Protein AF-A0AAD7U6Y1-F1 (afdb_monomer)

Sequence (329 aa):
MACAELAIAVIGCDEEAALRLIHTDVTHVDRRSGYSLLHHAAQFGLTKVVEALVSRLPVEATTVDLVLQGHVVQAGGQTPLHLAAANGHSATVDVLVGAGADRLFRDWDGLTAGDLALAQGYEAIASRLKGKPHDPTLVAAKRKTRAAALLAVPDHLRTAYVLPLLSLDECDRVVAAVVSTAAAKDGWSTDRHVNYATTDLASSACPLVDAWLRNLVKIRIFPTLYRNHRASIIEFRDLFFVQYSATSQNSLDLHRDATPLSFNVLLNSPHHFEGGGTFIEADARTYHIPQGHCLVHSGKLRHAANPVTFGSRLVLVAFLDIENKSGGH

InterPro domains:
  IPR002110 Ankyrin repeat [PF12796] (7-102)
  IPR002110 Ankyrin repeat [PS50088] (76-108)
  IPR002110 Ankyrin repeat [SM00248] (33-66)
  IPR002110 Ankyrin repeat [SM00248] (76-105)
  IPR002110 Ankyrin repeat [SM00248] (109-138)
  IPR005123 Oxoglutarate/iron-dependent dioxygenase domain [PS51471] (235-322)
  IPR036770 Ankyrin repeat-containing domain superfamily [G3DSA:1.25.40.20] (5-132)
  IPR036770 Ankyrin repeat-containing domain superfamily [SSF48403] (6-144)

Structure (mmCIF, N/CA/C/O backbone):
data_AF-A0AAD7U6Y1-F1
#
_entry.id   AF-A0AAD7U6Y1-F1
#
loop_
_atom_site.group_PDB
_atom_site.id
_atom_site.type_symbol
_atom_site.label_atom_id
_atom_site.label_alt_id
_atom_site.label_comp_id
_atom_site.label_asym_id
_atom_site.label_entity_id
_atom_site.label_seq_id
_atom_site.pdbx_PDB_ins_code
_atom_site.Cartn_x
_atom_site.Cartn_y
_atom_site.Cartn_z
_atom_site.occupancy
_atom_site.B_iso_or_equiv
_atom_site.auth_seq_id
_atom_site.auth_comp_id
_atom_site.auth_asym_id
_atom_site.auth_atom_id
_atom_site.pdbx_PDB_model_num
ATOM 1 N N . MET A 1 1 ? -13.363 22.406 15.188 1.00 58.88 1 MET A N 1
ATOM 2 C CA . MET A 1 1 ? -12.116 22.594 15.961 1.00 58.88 1 MET A CA 1
ATOM 3 C C . MET A 1 1 ? -11.980 21.514 17.028 1.00 58.88 1 MET A C 1
ATOM 5 O O . MET A 1 1 ? -11.069 20.716 16.904 1.00 58.88 1 MET A O 1
ATOM 9 N N . ALA A 1 2 ? -12.949 21.357 17.936 1.00 60.38 2 ALA A N 1
ATOM 10 C CA . ALA A 1 2 ? -12.879 20.377 19.033 1.00 60.38 2 ALA A CA 1
ATOM 11 C C . ALA A 1 2 ? -12.702 18.889 18.622 1.00 60.38 2 ALA A C 1
ATOM 13 O O . ALA A 1 2 ? -11.961 18.155 19.261 1.00 60.38 2 ALA A O 1
ATOM 14 N N . CYS A 1 3 ? -13.315 18.444 17.518 1.00 64.50 3 CYS A N 1
ATOM 15 C CA . CYS A 1 3 ? -13.133 17.080 16.990 1.00 64.50 3 CYS A CA 1
ATOM 16 C C . CYS A 1 3 ? -11.683 16.811 16.520 1.00 64.50 3 CYS A C 1
ATOM 18 O O . CYS A 1 3 ? -11.134 15.738 16.755 1.00 64.50 3 CYS A O 1
ATOM 20 N N . ALA A 1 4 ? -11.028 17.816 15.924 1.00 77.94 4 ALA A N 1
ATOM 21 C CA . ALA A 1 4 ? -9.622 17.714 15.532 1.00 77.94 4 ALA A CA 1
ATOM 22 C C . ALA A 1 4 ? -8.693 17.708 16.757 1.00 77.94 4 ALA A C 1
ATOM 24 O O . ALA A 1 4 ? -7.694 17.000 16.760 1.00 77.94 4 ALA A O 1
ATOM 25 N N . GLU A 1 5 ? -9.038 18.450 17.812 1.00 86.31 5 GLU A N 1
ATOM 26 C CA . GLU A 1 5 ? -8.283 18.461 19.072 1.00 86.31 5 GLU A CA 1
ATOM 27 C C . GLU A 1 5 ? -8.349 17.109 19.793 1.00 86.31 5 GLU A C 1
ATOM 29 O O . GLU A 1 5 ? -7.324 16.637 20.280 1.00 86.31 5 GLU A O 1
ATOM 34 N N . LEU A 1 6 ? -9.515 16.447 19.803 1.00 86.81 6 LEU A N 1
ATOM 35 C CA . LEU A 1 6 ? -9.638 15.091 20.345 1.00 86.81 6 LEU A CA 1
ATOM 36 C C . LEU A 1 6 ? -8.764 14.101 19.562 1.00 86.81 6 LEU A C 1
ATOM 38 O O . LEU A 1 6 ? -8.038 13.317 20.168 1.00 86.81 6 LEU A O 1
ATOM 42 N N . ALA A 1 7 ? -8.790 14.163 18.228 1.00 85.44 7 ALA A N 1
ATOM 43 C CA . ALA A 1 7 ? -7.939 13.322 17.389 1.00 85.44 7 ALA A CA 1
ATOM 44 C C . ALA A 1 7 ? -6.448 13.550 17.666 1.00 85.44 7 ALA A C 1
ATOM 46 O O . ALA A 1 7 ? -5.708 12.586 17.845 1.00 85.44 7 ALA A O 1
ATOM 47 N N . ILE A 1 8 ? -6.018 14.810 17.781 1.00 88.06 8 ILE A N 1
ATOM 48 C CA . ILE A 1 8 ? -4.636 15.162 18.127 1.00 88.06 8 ILE A CA 1
ATOM 49 C C . ILE A 1 8 ? -4.258 14.611 19.506 1.00 88.06 8 ILE A C 1
ATOM 51 O O . ILE A 1 8 ? -3.175 14.051 19.643 1.00 88.06 8 ILE A O 1
ATOM 55 N N . ALA A 1 9 ? -5.135 14.723 20.507 1.00 91.62 9 ALA A N 1
ATOM 56 C CA . ALA A 1 9 ? -4.871 14.208 21.849 1.00 91.62 9 ALA A CA 1
ATOM 57 C C . ALA A 1 9 ? -4.716 12.679 21.865 1.00 91.62 9 ALA A C 1
ATOM 59 O O . ALA A 1 9 ? -3.767 12.165 22.453 1.00 91.62 9 ALA A O 1
ATOM 60 N N . VAL A 1 10 ? -5.600 11.949 21.174 1.00 89.81 10 VAL A N 1
ATOM 61 C CA . VAL A 1 10 ? -5.514 10.482 21.067 1.00 89.81 10 VAL A CA 1
ATOM 62 C C . VAL A 1 10 ? -4.252 10.057 20.310 1.00 89.81 10 VAL A C 1
ATOM 64 O O . VAL A 1 10 ? -3.537 9.174 20.775 1.00 89.81 10 VAL A O 1
ATOM 67 N N . ILE A 1 11 ? -3.949 10.695 19.174 1.00 87.62 11 ILE A N 1
ATOM 68 C CA . ILE A 1 11 ? -2.761 10.385 18.359 1.00 87.62 11 ILE A CA 1
ATOM 69 C C . ILE A 1 11 ? -1.465 10.746 19.100 1.00 87.62 11 ILE A C 1
ATOM 71 O O . ILE A 1 11 ? -0.462 10.051 18.972 1.00 87.62 11 ILE A O 1
ATOM 75 N N . GLY A 1 12 ? -1.485 11.820 19.889 1.00 89.19 12 GLY A N 1
ATOM 76 C CA . GLY A 1 12 ? -0.373 12.254 20.733 1.00 89.19 12 GLY A CA 1
ATOM 77 C C . GLY A 1 12 ? -0.244 11.495 22.056 1.00 89.19 12 GLY A C 1
ATOM 78 O O . GLY A 1 12 ? 0.636 11.838 22.842 1.00 89.19 12 GLY A O 1
ATOM 79 N N . CYS A 1 13 ? -1.095 10.495 22.316 1.00 91.44 13 CYS A N 1
ATOM 80 C CA . CYS A 1 13 ? -1.141 9.730 23.568 1.00 91.44 13 CYS A CA 1
ATOM 81 C C . CYS A 1 13 ? -1.378 10.579 24.836 1.00 91.44 13 CYS A C 1
ATOM 83 O O . CYS A 1 13 ? -1.014 10.165 25.936 1.00 91.44 13 CYS A O 1
ATOM 85 N N . ASP A 1 14 ? -2.011 11.750 24.712 1.00 93.69 14 ASP A N 1
ATOM 86 C CA . ASP A 1 14 ? -2.409 12.583 25.852 1.00 93.69 14 ASP A CA 1
ATOM 87 C C . ASP A 1 14 ? -3.753 12.080 26.407 1.00 93.69 14 ASP A C 1
ATOM 89 O O . ASP A 1 14 ? -4.831 12.548 26.025 1.00 93.69 14 ASP A O 1
ATOM 93 N N . GLU A 1 15 ? -3.683 11.071 27.289 1.00 93.94 15 GLU A N 1
ATOM 94 C CA . GLU A 1 15 ? -4.860 10.420 27.886 1.00 93.94 15 GLU A CA 1
ATOM 95 C C . GLU A 1 15 ? -5.768 11.436 28.600 1.00 93.94 15 GLU A C 1
ATOM 97 O O . GLU A 1 15 ? -6.992 11.381 28.463 1.00 93.94 15 GLU A O 1
ATOM 102 N N . GLU A 1 16 ? -5.197 12.400 29.326 1.00 93.94 16 GLU A N 1
ATOM 103 C CA . GLU A 1 16 ? -5.989 13.386 30.060 1.00 93.94 16 GLU A CA 1
ATOM 104 C C . GLU A 1 16 ? -6.716 14.354 29.126 1.00 93.94 16 GLU A C 1
ATOM 106 O O . GLU A 1 16 ? -7.903 14.629 29.327 1.00 93.94 16 GLU A O 1
ATOM 111 N N . ALA A 1 17 ? -6.035 14.883 28.105 1.00 93.44 17 ALA A N 1
ATOM 112 C CA . ALA A 1 17 ? -6.676 15.749 27.123 1.00 93.44 17 ALA A CA 1
ATOM 113 C C . ALA A 1 17 ? -7.750 14.997 26.334 1.00 93.44 17 ALA A C 1
ATOM 115 O O . ALA A 1 17 ? -8.847 15.530 26.149 1.00 93.44 17 ALA A O 1
ATOM 116 N N . ALA A 1 18 ? -7.479 13.749 25.942 1.00 92.88 18 ALA A N 1
ATOM 117 C CA . ALA A 1 18 ? -8.445 12.911 25.245 1.00 92.88 18 ALA A CA 1
ATOM 118 C C . ALA A 1 18 ? -9.703 12.678 26.097 1.00 92.88 18 ALA A C 1
ATOM 120 O O . ALA A 1 18 ? -10.820 12.882 25.620 1.00 92.88 18 ALA A O 1
ATOM 121 N N . LEU A 1 19 ? -9.544 12.340 27.381 1.00 93.12 19 LEU A N 1
ATOM 122 C CA . LEU A 1 19 ? 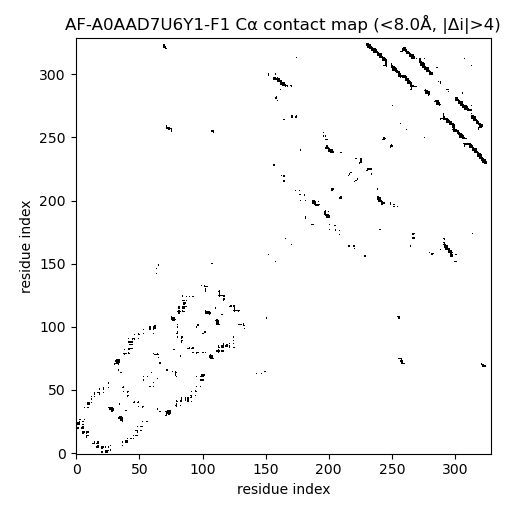-10.668 12.157 28.304 1.00 93.12 19 LEU A CA 1
ATOM 123 C C . LEU A 1 19 ? -11.435 13.460 28.562 1.00 93.12 19 LEU A C 1
ATOM 125 O O . LEU A 1 19 ? -12.664 13.436 28.633 1.00 93.12 19 LEU A O 1
ATOM 129 N N . ARG A 1 20 ? -10.758 14.614 28.642 1.00 93.06 20 ARG A N 1
ATOM 130 C CA . ARG A 1 20 ? -11.441 15.917 28.738 1.00 93.06 20 ARG A CA 1
ATOM 131 C C . ARG A 1 20 ? -12.283 16.202 27.500 1.00 93.06 20 ARG A C 1
ATOM 133 O O . ARG A 1 20 ? -13.399 16.690 27.640 1.00 93.06 20 ARG A O 1
ATOM 140 N N . LEU A 1 21 ? -11.780 15.883 26.310 1.00 91.50 21 LEU A N 1
ATOM 141 C CA . LEU A 1 21 ? -12.412 16.186 25.021 1.00 91.50 21 LEU A CA 1
ATOM 142 C C . LEU A 1 21 ? -13.377 15.101 24.529 1.00 91.50 21 LEU A C 1
ATOM 144 O O . LEU A 1 21 ? -14.037 15.289 23.508 1.00 91.50 21 LEU A O 1
ATOM 148 N N . ILE A 1 22 ? -13.520 13.993 25.258 1.00 86.62 22 ILE A N 1
ATOM 149 C CA . ILE A 1 22 ? -14.309 12.835 24.822 1.00 86.62 22 ILE A CA 1
ATOM 150 C C . ILE A 1 22 ? -15.771 13.188 24.522 1.00 86.62 22 ILE A C 1
ATOM 152 O O . ILE A 1 22 ? -16.422 12.502 23.743 1.00 86.62 22 ILE A O 1
ATOM 156 N N . HIS A 1 23 ? -16.310 14.242 25.156 1.00 85.12 23 HIS A N 1
ATOM 157 C CA . HIS A 1 23 ? -17.680 14.770 24.982 1.00 85.12 23 HIS A CA 1
ATOM 158 C C . HIS A 1 23 ? -17.950 15.419 23.621 1.00 85.12 23 HIS A C 1
ATOM 160 O O . HIS A 1 23 ? -19.084 15.806 23.347 1.00 85.12 23 HIS A O 1
ATOM 166 N N . THR A 1 24 ? -16.923 15.544 22.788 1.00 86.94 24 THR A N 1
ATOM 167 C CA . THR A 1 24 ? -17.024 16.043 21.419 1.00 86.94 24 THR A CA 1
ATOM 168 C C . THR A 1 24 ? -17.383 14.908 20.450 1.00 86.94 24 THR A C 1
ATOM 170 O O . THR A 1 24 ? -17.739 13.806 20.867 1.00 86.94 24 THR A O 1
ATOM 173 N N . ASP A 1 25 ? -17.349 15.177 19.144 1.00 81.50 25 ASP A N 1
ATOM 174 C CA . ASP A 1 25 ? -17.598 14.160 18.122 1.00 81.50 25 ASP A CA 1
ATOM 175 C C . ASP A 1 25 ? -16.498 13.084 18.123 1.00 81.50 25 ASP A C 1
ATOM 177 O O . ASP A 1 25 ? -15.348 13.348 17.761 1.00 81.50 25 ASP A O 1
ATOM 181 N N . VAL A 1 26 ? -16.886 11.866 18.511 1.00 80.62 26 VAL A N 1
ATOM 182 C CA . VAL A 1 26 ? -16.016 10.684 18.599 1.00 80.62 26 VAL A CA 1
ATOM 183 C C . VAL A 1 26 ? -15.995 9.839 17.318 1.00 80.62 26 VAL A C 1
ATOM 185 O O . VAL A 1 26 ? -15.318 8.815 17.272 1.00 80.62 26 VAL A O 1
ATOM 188 N N . THR A 1 27 ? -16.730 10.243 16.277 1.00 74.75 27 THR A N 1
ATOM 189 C CA . THR A 1 27 ? -16.841 9.502 15.006 1.00 74.75 27 THR A CA 1
ATOM 190 C C . THR A 1 27 ? -15.774 9.887 13.980 1.00 74.75 27 THR A C 1
ATOM 192 O O . THR A 1 27 ? -15.818 9.446 12.832 1.00 74.75 27 THR A O 1
ATOM 195 N N . HIS A 1 28 ? -14.795 10.699 14.387 1.00 76.56 28 HIS A N 1
ATOM 196 C CA . HIS A 1 28 ? -13.701 11.131 13.528 1.00 76.56 28 HIS A CA 1
ATOM 197 C C . HIS A 1 28 ? -12.902 9.954 12.964 1.00 76.56 28 HIS A C 1
ATOM 199 O O . HIS A 1 28 ? -12.539 9.031 13.696 1.00 76.56 28 HIS A O 1
ATOM 205 N N . VAL A 1 29 ? -12.561 10.062 11.680 1.00 71.75 29 VAL A N 1
ATOM 206 C CA . VAL A 1 29 ? -11.684 9.135 10.968 1.00 71.75 29 VAL A CA 1
ATOM 207 C C . VAL A 1 29 ? -10.541 9.928 10.340 1.00 71.75 29 VAL A C 1
ATOM 209 O O . VAL A 1 29 ? -10.775 10.885 9.595 1.00 71.75 29 VAL A O 1
ATOM 212 N N . ASP A 1 30 ? -9.307 9.521 10.628 1.00 68.88 30 ASP A N 1
ATOM 213 C CA . ASP A 1 30 ? -8.117 10.046 9.972 1.00 68.88 30 ASP A CA 1
ATOM 214 C C . ASP A 1 30 ? -8.135 9.643 8.493 1.00 68.88 30 ASP A C 1
ATOM 216 O O . ASP A 1 30 ? -8.126 8.466 8.148 1.00 68.88 30 ASP A O 1
ATOM 220 N N . ARG A 1 31 ? -8.129 10.629 7.592 1.00 61.69 31 ARG A N 1
ATOM 221 C CA . ARG A 1 31 ? -8.145 10.396 6.139 1.00 61.69 31 ARG A CA 1
ATOM 222 C C . ARG A 1 31 ? -6.877 9.718 5.620 1.00 61.69 31 ARG A C 1
ATOM 224 O O . ARG A 1 31 ? -6.910 9.089 4.561 1.00 61.69 31 ARG A O 1
ATOM 231 N N . ARG A 1 32 ? -5.751 9.876 6.323 1.00 58.72 32 ARG A N 1
ATOM 232 C CA . ARG A 1 32 ? -4.470 9.290 5.916 1.00 58.72 32 ARG A CA 1
ATOM 233 C C . ARG A 1 32 ? -4.453 7.804 6.227 1.00 58.72 32 ARG A C 1
ATOM 235 O O . ARG A 1 32 ? -4.257 7.012 5.316 1.00 58.72 32 ARG A O 1
ATOM 242 N N . SER A 1 33 ? -4.724 7.420 7.468 1.00 60.84 33 SER A N 1
ATOM 243 C CA . SER A 1 33 ? -4.708 6.008 7.863 1.00 60.84 33 SER A CA 1
ATOM 244 C C . SER A 1 33 ? -6.028 5.266 7.615 1.00 60.84 33 SER A C 1
ATOM 246 O O . SER A 1 33 ? -6.041 4.041 7.487 1.00 60.84 33 SER A O 1
ATOM 248 N N . GLY A 1 34 ? -7.145 5.984 7.525 1.00 66.44 34 GLY A N 1
ATOM 249 C CA . GLY A 1 34 ? -8.490 5.410 7.578 1.00 66.44 34 GLY A CA 1
ATOM 250 C C . GLY A 1 34 ? -8.900 4.970 8.990 1.00 66.44 34 GLY A C 1
ATOM 251 O O . GLY A 1 34 ? -9.910 4.284 9.132 1.00 66.44 34 GLY A O 1
ATOM 252 N N . TYR A 1 35 ? -8.129 5.328 10.026 1.00 74.88 35 TYR A N 1
ATOM 253 C CA . TYR A 1 35 ? -8.391 4.943 11.410 1.00 74.88 35 TYR A CA 1
ATOM 254 C C . TYR A 1 35 ? -9.366 5.876 12.115 1.00 74.88 35 TYR A C 1
ATOM 256 O O . TYR A 1 35 ? -9.248 7.097 12.061 1.00 74.88 35 TYR A O 1
ATOM 264 N N . SER A 1 36 ? -10.313 5.279 12.838 1.00 80.44 36 SER A N 1
ATOM 265 C CA . SER A 1 36 ? -11.121 5.996 13.823 1.00 80.44 36 SER A CA 1
ATOM 266 C C . SER A 1 36 ? -10.303 6.313 15.080 1.00 80.44 36 SER A C 1
ATOM 268 O O . SER A 1 36 ? -9.235 5.741 15.322 1.00 80.44 36 SER A O 1
ATOM 270 N N . LEU A 1 37 ? -10.839 7.170 15.949 1.00 85.25 37 LEU A N 1
ATOM 271 C CA . LEU A 1 37 ? -10.256 7.406 17.276 1.00 85.25 37 LEU A CA 1
ATOM 272 C C . LEU A 1 37 ? -10.086 6.111 18.083 1.00 85.25 37 LEU A C 1
ATOM 274 O O . LEU A 1 37 ? -9.109 5.970 18.818 1.00 85.25 37 LEU A O 1
ATOM 278 N N . LEU A 1 38 ? -11.007 5.154 17.923 1.00 86.50 38 LEU A N 1
ATOM 279 C CA . LEU A 1 38 ? -10.955 3.873 18.623 1.00 86.50 38 LEU A CA 1
ATOM 280 C C . LEU A 1 38 ? -9.769 3.019 18.157 1.00 86.50 38 LEU A C 1
ATOM 282 O O . LEU A 1 38 ? -9.149 2.354 18.983 1.00 86.50 38 LEU A O 1
ATOM 286 N N . HIS A 1 39 ? -9.406 3.079 16.872 1.00 85.06 39 HIS A N 1
ATOM 287 C CA . HIS A 1 39 ? -8.216 2.399 16.355 1.00 85.06 39 HIS A CA 1
ATOM 288 C C . HIS A 1 39 ? -6.937 2.961 16.971 1.00 85.06 39 HIS A C 1
ATOM 290 O O . HIS A 1 39 ? -6.130 2.192 17.483 1.00 85.06 39 HIS A O 1
ATOM 296 N N . HIS A 1 40 ? -6.766 4.286 16.974 1.00 87.38 40 HIS A N 1
ATOM 297 C CA . HIS A 1 40 ? -5.579 4.911 17.563 1.00 87.38 40 HIS A CA 1
ATOM 298 C C . HIS A 1 40 ? -5.487 4.646 19.069 1.00 87.38 40 HIS A C 1
ATOM 300 O O . HIS A 1 40 ? -4.444 4.220 19.559 1.00 87.38 40 HIS A O 1
ATOM 306 N N . ALA A 1 41 ? -6.592 4.811 19.802 1.00 91.56 4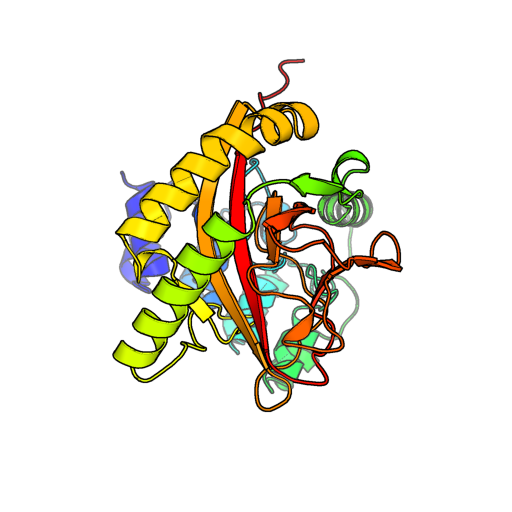1 ALA A N 1
ATOM 307 C CA . ALA A 1 41 ? -6.622 4.520 21.231 1.00 91.56 41 ALA A CA 1
ATOM 308 C C . ALA A 1 41 ? -6.274 3.049 21.522 1.00 91.56 41 ALA A C 1
ATOM 310 O O . ALA A 1 41 ? -5.538 2.768 22.468 1.00 91.56 41 ALA A O 1
ATOM 311 N N . ALA A 1 42 ? -6.741 2.118 20.683 1.00 91.50 42 ALA A N 1
ATOM 312 C CA . ALA A 1 42 ? -6.418 0.703 20.805 1.00 91.50 42 ALA A CA 1
ATOM 313 C C . ALA A 1 42 ? -4.965 0.373 20.431 1.00 91.50 42 ALA A C 1
ATOM 315 O O . ALA A 1 42 ? -4.331 -0.428 21.111 1.00 91.50 42 ALA A O 1
ATOM 316 N N . GLN A 1 43 ? -4.423 1.011 19.391 1.00 90.81 43 GLN A N 1
ATOM 317 C CA . GLN A 1 43 ? -3.030 0.871 18.959 1.00 90.81 43 GLN A CA 1
ATOM 318 C C . GLN A 1 43 ? -2.044 1.311 20.045 1.00 90.81 43 GLN A C 1
ATOM 320 O O . GLN A 1 43 ? -1.026 0.655 20.255 1.00 90.81 43 GLN A O 1
ATOM 325 N N . PHE A 1 44 ? -2.353 2.405 20.742 1.00 92.31 44 PHE A N 1
ATOM 326 C CA . PHE A 1 44 ? -1.503 2.963 21.795 1.00 92.31 44 PHE A CA 1
ATOM 327 C C . PHE A 1 44 ? -1.822 2.429 23.199 1.00 92.31 44 PHE A C 1
ATOM 329 O O . PHE A 1 44 ? -1.147 2.797 24.156 1.00 92.31 44 PHE A O 1
ATOM 336 N N . GLY A 1 45 ? -2.829 1.563 23.343 1.00 94.50 45 GLY A N 1
ATOM 337 C CA . GLY A 1 45 ? -3.183 0.960 24.630 1.00 94.50 45 GLY A CA 1
ATOM 338 C C . GLY A 1 45 ? -3.810 1.937 25.630 1.00 94.50 45 GLY A C 1
ATOM 339 O O . GLY A 1 45 ? -3.745 1.704 26.841 1.00 94.50 45 GLY A O 1
ATOM 340 N N . LEU A 1 46 ? -4.429 3.024 25.146 1.00 95.69 46 LEU A N 1
ATOM 341 C CA . LEU A 1 46 ? -5.100 4.051 25.954 1.00 95.69 46 LEU A CA 1
ATOM 342 C C . LEU A 1 46 ? -6.408 3.500 26.538 1.00 95.69 46 LEU A C 1
ATOM 344 O O . LEU A 1 46 ? -7.507 3.862 26.120 1.00 95.69 46 LEU A O 1
ATOM 348 N N . THR A 1 47 ? -6.290 2.575 27.487 1.00 95.69 47 THR A N 1
ATOM 349 C CA . THR A 1 47 ? -7.391 1.710 27.936 1.00 95.69 47 THR A CA 1
ATOM 350 C C . THR A 1 47 ? -8.585 2.517 28.451 1.00 95.69 47 THR A C 1
ATOM 352 O O . THR A 1 47 ? -9.713 2.221 28.066 1.00 95.69 47 THR A O 1
ATOM 355 N N . LYS A 1 48 ? -8.366 3.598 29.212 1.00 95.38 48 LYS A N 1
ATOM 356 C CA . LYS A 1 48 ? -9.469 4.445 29.705 1.00 95.38 48 LYS A CA 1
ATOM 357 C C . LYS A 1 48 ? -10.166 5.213 28.587 1.00 95.38 48 LYS A C 1
ATOM 359 O O . LYS A 1 48 ? -11.378 5.407 28.621 1.00 95.38 48 LYS A O 1
ATOM 364 N N . VAL A 1 49 ? -9.407 5.663 27.586 1.00 93.75 49 VAL A N 1
ATOM 365 C CA . VAL A 1 49 ? -9.973 6.323 26.402 1.00 93.75 49 VAL A CA 1
ATOM 366 C C . VAL A 1 49 ? -10.774 5.312 25.589 1.00 93.75 49 VAL A C 1
ATOM 368 O O . VAL A 1 49 ? -11.874 5.637 25.155 1.00 93.75 49 VAL A O 1
ATOM 371 N N . VAL A 1 50 ? -10.284 4.078 25.438 1.00 92.69 50 VAL A N 1
ATOM 372 C CA . VAL A 1 50 ? -11.021 2.987 24.784 1.00 92.69 50 VAL A CA 1
ATOM 373 C C . VAL A 1 50 ? -12.330 2.693 25.516 1.00 92.69 50 VAL A C 1
ATOM 375 O O . VAL A 1 50 ? -13.372 2.667 24.868 1.00 92.69 50 VAL A O 1
ATOM 378 N N . GLU A 1 51 ? -12.316 2.549 26.842 1.00 91.12 51 GLU A N 1
ATOM 379 C CA . GLU A 1 51 ? -13.533 2.374 27.652 1.00 91.12 51 GLU A CA 1
ATOM 380 C C . GLU A 1 51 ? -14.536 3.515 27.421 1.00 91.12 51 GLU A C 1
ATOM 382 O O . GLU A 1 51 ? -15.723 3.280 27.170 1.00 91.12 51 GLU A O 1
ATOM 387 N N . ALA A 1 52 ? -14.055 4.761 27.439 1.00 90.75 52 ALA A N 1
ATOM 388 C CA . ALA A 1 52 ? -14.894 5.935 27.240 1.00 90.75 52 ALA A CA 1
ATOM 389 C C . ALA A 1 52 ? -15.465 6.021 25.812 1.00 90.75 52 ALA A C 1
ATOM 391 O O . ALA A 1 52 ? -16.649 6.324 25.648 1.00 90.75 52 ALA A O 1
ATOM 392 N N . LEU A 1 53 ? -14.667 5.716 24.785 1.00 88.31 53 LEU A N 1
ATOM 393 C CA . LEU A 1 53 ? -15.108 5.671 23.387 1.00 88.31 53 LEU A CA 1
ATOM 394 C C . LEU A 1 53 ? -16.146 4.568 23.168 1.00 88.31 53 LEU A C 1
ATOM 396 O O . LEU A 1 53 ? -17.216 4.828 22.622 1.00 88.31 53 LEU A O 1
ATOM 400 N N . VAL A 1 54 ? -15.869 3.355 23.648 1.00 84.44 54 VAL A N 1
ATOM 401 C CA . VAL A 1 54 ? -16.776 2.203 23.564 1.00 84.44 54 VAL A CA 1
ATOM 402 C C . VAL A 1 54 ? -18.132 2.513 24.195 1.00 84.44 54 VAL A C 1
ATOM 404 O O . VAL A 1 54 ? -19.157 2.167 23.621 1.00 84.44 54 VAL A O 1
ATOM 407 N N . SER A 1 55 ? -18.160 3.201 25.342 1.00 84.25 55 SER A N 1
ATOM 408 C CA . SER A 1 55 ? -19.416 3.560 26.019 1.00 84.25 55 SER A CA 1
ATOM 409 C C . SER A 1 55 ? -20.321 4.495 25.201 1.00 84.25 55 SER A C 1
ATOM 411 O O . SER A 1 55 ? -21.507 4.634 25.501 1.00 84.25 55 SER A O 1
ATOM 413 N N . ARG A 1 56 ? -19.763 5.150 24.176 1.00 81.69 56 ARG A N 1
ATOM 414 C CA . ARG A 1 56 ? -20.444 6.136 23.326 1.00 81.69 56 ARG A CA 1
ATOM 415 C C . ARG A 1 56 ? -20.679 5.657 21.904 1.00 81.69 56 ARG A C 1
ATOM 417 O O . ARG A 1 56 ? -21.526 6.220 21.214 1.00 81.69 56 ARG A O 1
ATOM 424 N N . LEU A 1 57 ? -19.937 4.649 21.463 1.00 73.12 57 LEU A N 1
ATOM 425 C CA . LEU A 1 57 ? -20.071 4.064 20.140 1.00 73.12 57 LEU A CA 1
ATOM 426 C C . LEU A 1 57 ? -21.089 2.913 20.170 1.00 73.12 57 LEU A C 1
ATOM 428 O O . LEU A 1 57 ? -21.157 2.166 21.145 1.00 73.12 57 LEU A O 1
ATOM 432 N N . PRO A 1 58 ? -21.891 2.727 19.108 1.00 64.31 58 PRO A N 1
ATOM 433 C CA . PRO A 1 58 ? -22.737 1.546 19.000 1.00 64.31 58 PRO A CA 1
ATOM 434 C C . PRO A 1 58 ? -21.877 0.274 18.926 1.00 64.31 58 PRO A C 1
ATOM 436 O O . PRO A 1 58 ? -20.776 0.287 18.375 1.00 64.31 58 PRO A O 1
ATOM 439 N N . VAL A 1 59 ? -22.396 -0.850 19.430 1.00 57.22 59 VAL A N 1
ATOM 440 C CA . VAL A 1 59 ? -21.700 -2.157 19.431 1.00 57.22 59 VAL A CA 1
ATOM 441 C C . VAL A 1 59 ? -21.320 -2.596 18.007 1.00 57.22 59 VAL A C 1
ATOM 443 O O . VAL A 1 59 ? -20.338 -3.300 17.781 1.00 57.22 59 VAL A O 1
ATOM 446 N N . GLU A 1 60 ? -22.074 -2.175 16.992 1.00 55.94 60 GLU A N 1
ATOM 447 C CA . GLU A 1 60 ? -21.710 -2.404 15.595 1.00 55.94 60 GLU A CA 1
ATOM 448 C C . GLU A 1 60 ? -20.443 -1.649 15.180 1.00 55.94 60 GLU A C 1
ATOM 450 O O . GLU A 1 60 ? -19.656 -2.209 14.420 1.00 55.94 60 GLU A O 1
ATOM 455 N N . ALA A 1 61 ? -20.222 -0.432 15.688 1.00 53.34 61 ALA A N 1
ATOM 456 C CA . ALA A 1 61 ? -19.013 0.345 15.419 1.00 53.34 61 ALA A CA 1
ATOM 457 C C . ALA A 1 61 ? -17.789 -0.263 16.117 1.00 53.34 61 ALA A C 1
ATOM 459 O O . ALA A 1 61 ? -16.719 -0.301 15.534 1.00 53.34 61 ALA A O 1
ATOM 460 N N . THR A 1 62 ? -17.935 -0.860 17.304 1.00 57.19 62 THR A N 1
ATOM 461 C CA . THR A 1 62 ? -16.813 -1.565 17.960 1.00 57.19 62 THR A CA 1
ATOM 462 C C . THR A 1 62 ? -16.425 -2.867 17.247 1.00 57.19 62 THR A C 1
ATOM 464 O O . THR A 1 62 ? -15.282 -3.314 17.335 1.00 57.19 62 THR A O 1
ATOM 467 N N . THR A 1 63 ? -17.370 -3.479 16.524 1.00 50.28 63 THR A N 1
ATOM 468 C CA . THR A 1 63 ? -17.200 -4.784 15.863 1.00 50.28 63 THR A CA 1
ATOM 469 C C . THR A 1 63 ? -1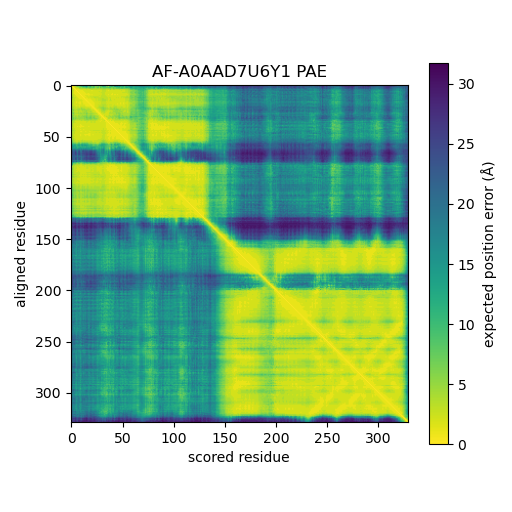6.799 -4.670 14.390 1.00 50.28 63 THR A C 1
ATOM 471 O O . THR A 1 63 ? -16.016 -5.477 13.893 1.00 50.28 63 THR A O 1
ATOM 474 N N . VAL A 1 64 ? -17.380 -3.707 13.674 1.00 52.28 64 VAL A N 1
ATOM 475 C CA . VAL A 1 64 ? -17.270 -3.527 12.220 1.00 52.28 64 VAL A CA 1
ATOM 476 C C . VAL A 1 64 ? -16.887 -2.082 11.936 1.00 52.28 64 VAL A C 1
ATOM 478 O O . VAL A 1 64 ? -17.512 -1.425 11.107 1.00 52.28 64 VAL A O 1
ATOM 481 N N . ASP A 1 65 ? -15.849 -1.580 12.600 1.00 49.16 65 ASP A N 1
ATOM 482 C CA . ASP A 1 65 ? -15.286 -0.250 12.330 1.00 49.16 65 ASP A CA 1
ATOM 483 C C . ASP A 1 65 ? -14.546 -0.204 10.971 1.00 49.16 65 ASP A C 1
ATOM 485 O O . ASP A 1 65 ? -13.500 0.413 10.800 1.00 49.16 65 ASP A O 1
ATOM 489 N N . LEU A 1 66 ? -15.100 -0.892 9.970 1.00 43.34 66 LEU A N 1
ATOM 490 C CA . LEU A 1 66 ? -14.758 -0.743 8.580 1.00 43.34 66 LEU A CA 1
ATOM 491 C C . LEU A 1 66 ? -15.728 0.247 7.928 1.00 43.34 66 LEU A C 1
ATOM 493 O O . LEU A 1 66 ? -16.898 -0.048 7.682 1.00 43.34 66 LEU A O 1
ATOM 497 N N . VAL A 1 67 ? -15.146 1.370 7.514 1.00 46.00 67 VAL A N 1
ATOM 498 C CA . VAL A 1 67 ? -15.438 2.005 6.225 1.00 46.00 67 VAL A CA 1
ATOM 499 C C . VAL A 1 67 ? -16.862 2.556 6.092 1.00 46.00 67 VAL A C 1
ATOM 501 O O . VAL A 1 67 ? -17.706 2.032 5.366 1.00 46.00 67 VAL A O 1
ATOM 504 N N . LEU A 1 68 ? -17.103 3.711 6.701 1.00 34.62 68 LEU A N 1
ATOM 505 C CA . LEU A 1 68 ? -18.035 4.707 6.170 1.00 34.62 68 LEU A CA 1
ATOM 506 C C . LEU A 1 68 ? -17.235 6.014 6.174 1.00 34.62 68 LEU A C 1
ATOM 508 O O . LEU A 1 68 ? -17.093 6.637 7.211 1.00 34.62 68 LEU A O 1
ATOM 512 N N . GLN A 1 69 ? -16.573 6.428 5.098 1.00 34.47 69 GLN A N 1
ATOM 513 C CA . GLN A 1 69 ? -17.192 6.896 3.862 1.00 34.47 69 GLN A CA 1
ATOM 514 C C . GLN A 1 69 ? -16.112 6.975 2.768 1.00 34.47 69 GLN A C 1
ATOM 516 O O . GLN A 1 69 ? -15.352 7.924 2.762 1.00 34.47 69 GLN A O 1
ATOM 521 N N . GLY A 1 70 ? -16.002 6.019 1.841 1.00 37.84 70 GLY A N 1
ATOM 522 C CA . GLY A 1 70 ? -15.220 6.219 0.601 1.00 37.84 70 GLY A CA 1
ATOM 523 C C . GLY A 1 70 ? -13.697 6.438 0.713 1.00 37.84 70 GLY A C 1
ATOM 524 O O . GLY A 1 70 ? -13.022 6.373 -0.309 1.00 37.84 70 GLY A O 1
ATOM 525 N N . HIS A 1 71 ? -13.131 6.616 1.907 1.00 36.19 71 HIS A N 1
ATOM 526 C CA . HIS A 1 71 ? -11.708 6.862 2.129 1.00 36.19 71 HIS A CA 1
ATOM 527 C C . HIS A 1 71 ? -11.040 5.614 2.719 1.00 36.19 71 HIS A C 1
ATOM 529 O O . HIS A 1 71 ? -11.155 5.299 3.895 1.00 36.19 71 HIS A O 1
ATOM 535 N N . VAL A 1 72 ? -10.446 4.842 1.815 1.00 38.81 72 VAL A N 1
ATOM 536 C CA . VAL A 1 72 ? -9.111 4.227 1.903 1.00 38.81 72 VAL A CA 1
ATOM 537 C C . VAL A 1 72 ? -8.587 3.856 3.298 1.00 38.81 72 VAL A C 1
ATOM 539 O O . VAL A 1 72 ? -8.234 4.726 4.087 1.00 38.81 72 VAL A O 1
ATOM 542 N N . VAL A 1 73 ? -8.419 2.559 3.563 1.00 44.16 73 VAL A N 1
ATOM 543 C CA . VAL A 1 73 ? -7.882 2.061 4.840 1.00 44.16 73 VAL A CA 1
ATOM 544 C C . VAL A 1 73 ? -6.432 1.616 4.652 1.00 44.16 73 VAL A C 1
ATOM 546 O O . VAL A 1 73 ? -6.184 0.686 3.888 1.00 44.16 73 VAL A O 1
ATOM 549 N N . GLN A 1 74 ? -5.484 2.243 5.362 1.00 47.12 74 GLN A N 1
ATOM 550 C CA . GLN A 1 74 ? -4.089 1.777 5.469 1.00 47.12 74 GLN A CA 1
ATOM 551 C C . GLN A 1 74 ? -3.920 0.521 6.325 1.00 47.12 74 GLN A C 1
ATOM 553 O O . GLN A 1 74 ? -2.881 -0.129 6.294 1.00 47.12 74 GLN A O 1
ATOM 558 N N . ALA A 1 75 ? -4.967 0.155 7.048 1.00 52.38 75 ALA A N 1
ATOM 559 C CA . ALA A 1 75 ? -4.935 -0.819 8.120 1.00 52.38 75 ALA A CA 1
ATOM 560 C C . ALA A 1 75 ? -4.936 -2.289 7.708 1.00 52.38 75 ALA A C 1
ATOM 562 O O . ALA A 1 75 ? -5.134 -3.134 8.569 1.00 52.38 75 ALA A O 1
ATOM 563 N N . GLY A 1 76 ? -4.911 -2.626 6.418 1.00 60.78 76 GLY A N 1
ATOM 564 C CA . GLY A 1 76 ? -5.157 -4.013 6.017 1.00 60.78 76 GLY A CA 1
ATOM 565 C C . GLY A 1 76 ? -6.508 -4.545 6.523 1.00 60.78 76 GLY A C 1
ATOM 566 O O . GLY A 1 76 ? -6.632 -5.727 6.786 1.00 60.78 76 GLY A O 1
ATOM 567 N N . GLY A 1 77 ? -7.516 -3.693 6.746 1.00 69.94 77 GLY A N 1
ATOM 568 C CA . GLY A 1 77 ? -8.800 -4.105 7.332 1.00 69.94 77 GLY A CA 1
ATOM 569 C C . GLY A 1 77 ? -8.759 -4.500 8.815 1.00 69.94 77 GLY A C 1
ATOM 570 O O . GLY A 1 77 ? -9.703 -5.131 9.292 1.00 69.94 77 GLY A O 1
ATOM 571 N N . GLN A 1 78 ? -7.696 -4.145 9.537 1.00 77.00 78 GLN A N 1
ATOM 572 C CA . GLN A 1 78 ? -7.560 -4.382 10.972 1.00 77.00 78 GLN A CA 1
ATOM 573 C C . GLN A 1 78 ? -8.584 -3.572 11.772 1.00 77.00 78 GLN A C 1
ATOM 575 O O . GLN A 1 78 ? -8.725 -2.368 11.587 1.00 77.00 78 GLN A O 1
ATOM 580 N N . THR A 1 79 ? -9.275 -4.243 12.693 1.00 82.81 79 THR A N 1
ATOM 581 C CA . THR A 1 79 ? -10.174 -3.606 13.672 1.00 82.81 79 THR A CA 1
ATOM 582 C C . THR A 1 79 ? -9.379 -3.072 14.872 1.00 82.81 79 THR A C 1
ATOM 584 O O . THR A 1 79 ? -8.231 -3.483 15.071 1.00 82.81 79 THR A O 1
ATOM 587 N N . PRO A 1 80 ? -9.971 -2.253 15.762 1.00 87.00 80 PRO A N 1
ATOM 588 C CA . PRO A 1 80 ? -9.302 -1.847 17.000 1.00 87.00 80 PRO A CA 1
ATOM 589 C C . PRO A 1 80 ? -8.792 -3.039 17.830 1.00 87.00 80 PRO A C 1
ATOM 591 O O . PRO A 1 80 ? -7.720 -2.971 18.428 1.00 87.00 80 PRO A O 1
ATOM 594 N N . LEU A 1 81 ? -9.505 -4.174 17.803 1.00 89.50 81 LEU A N 1
ATOM 595 C CA . LEU A 1 81 ? -9.080 -5.400 18.483 1.00 89.50 81 LEU A CA 1
ATOM 596 C C . LEU A 1 81 ? -7.799 -5.996 17.878 1.00 89.50 81 LEU A C 1
ATOM 598 O O . LEU A 1 81 ? -6.960 -6.490 18.628 1.00 89.50 81 LEU A O 1
ATOM 602 N N . HIS A 1 82 ? -7.621 -5.924 16.552 1.00 88.00 82 HIS A N 1
ATOM 603 C CA . HIS A 1 82 ? -6.382 -6.352 15.890 1.00 88.00 82 HIS A CA 1
ATOM 604 C C . HIS A 1 82 ? -5.199 -5.510 16.366 1.00 88.00 82 HIS A C 1
ATOM 606 O O . HIS A 1 82 ? -4.174 -6.069 16.744 1.00 88.00 82 HIS A O 1
ATOM 612 N N . LEU A 1 83 ? -5.359 -4.183 16.414 1.00 88.88 83 LEU A N 1
ATOM 613 C CA . LEU A 1 83 ? -4.295 -3.265 16.824 1.00 88.88 83 LEU A CA 1
ATOM 614 C C . LEU A 1 83 ? -3.911 -3.448 18.295 1.00 88.88 83 LEU A C 1
ATOM 616 O O . LEU A 1 83 ? -2.724 -3.539 18.600 1.00 88.88 83 LEU A O 1
ATOM 620 N N . ALA A 1 84 ? -4.890 -3.571 19.195 1.00 93.00 84 ALA A N 1
ATOM 621 C CA . ALA A 1 84 ? -4.617 -3.842 20.606 1.00 93.00 84 ALA A CA 1
ATOM 622 C C . ALA A 1 84 ? -3.875 -5.175 20.796 1.00 93.00 84 ALA A C 1
ATOM 624 O O . ALA A 1 84 ? -2.915 -5.254 21.562 1.00 93.00 84 ALA A O 1
ATOM 625 N N . ALA A 1 85 ? -4.288 -6.217 20.069 1.00 94.19 85 ALA A N 1
ATOM 626 C CA . ALA A 1 85 ? -3.696 -7.545 20.167 1.00 94.19 85 ALA A CA 1
ATOM 627 C C . ALA A 1 85 ? -2.275 -7.606 19.576 1.00 94.19 85 ALA A C 1
ATOM 629 O O . ALA A 1 85 ? -1.377 -8.157 20.210 1.00 94.19 85 ALA A O 1
ATOM 630 N N . ALA A 1 86 ? -2.055 -6.990 18.411 1.00 92.00 86 ALA A N 1
ATOM 631 C CA . ALA A 1 86 ? -0.758 -6.926 17.735 1.00 92.00 86 ALA A CA 1
ATOM 632 C C . ALA A 1 86 ? 0.288 -6.085 18.489 1.00 92.00 86 ALA A C 1
ATOM 634 O O . ALA A 1 86 ? 1.480 -6.270 18.270 1.00 92.00 86 ALA A O 1
ATOM 635 N N . ASN A 1 87 ? -0.142 -5.174 19.370 1.00 92.94 87 ASN A N 1
ATOM 636 C CA . ASN A 1 87 ? 0.745 -4.338 20.191 1.00 92.94 87 ASN A CA 1
ATOM 637 C C . ASN A 1 87 ? 0.834 -4.797 21.659 1.00 92.94 87 ASN A C 1
ATOM 639 O O . ASN A 1 87 ? 1.459 -4.129 22.477 1.00 92.94 87 ASN A O 1
ATOM 643 N N . GLY A 1 88 ? 0.219 -5.929 22.018 1.00 95.19 88 GLY A N 1
ATOM 644 C CA . GLY A 1 88 ? 0.366 -6.499 23.359 1.00 95.19 88 GLY A CA 1
ATOM 645 C C . GLY A 1 88 ? -0.494 -5.840 24.445 1.00 95.19 88 GLY A C 1
ATOM 646 O O . GLY A 1 88 ? -0.290 -6.104 25.634 1.00 95.19 88 GLY A O 1
ATOM 647 N N . HIS A 1 89 ? -1.480 -5.017 24.077 1.00 96.94 89 HIS A N 1
ATOM 648 C CA . HIS A 1 89 ? -2.304 -4.241 25.011 1.00 96.94 89 HIS A CA 1
ATOM 649 C C . HIS A 1 89 ? -3.414 -5.089 25.634 1.00 96.94 89 HIS A C 1
ATOM 651 O O . HIS A 1 89 ? -4.597 -4.951 25.328 1.00 96.94 89 HIS A O 1
ATOM 657 N N . SER A 1 90 ? -3.016 -5.986 26.533 1.00 95.81 90 SER A N 1
ATOM 658 C CA . SER A 1 90 ? -3.874 -6.997 27.165 1.00 95.81 90 SER A CA 1
ATOM 659 C C . SER A 1 90 ? -5.138 -6.415 27.821 1.00 95.81 90 SER A C 1
ATOM 661 O O . SER A 1 90 ? -6.237 -6.904 27.576 1.00 95.81 90 SER A O 1
ATOM 663 N N . ALA A 1 91 ? -5.011 -5.318 28.580 1.00 96.19 91 ALA A N 1
ATOM 664 C CA . ALA A 1 91 ? -6.157 -4.659 29.216 1.00 96.19 91 ALA A CA 1
ATOM 665 C C . ALA A 1 91 ? -7.135 -4.073 28.183 1.00 96.19 91 ALA A C 1
ATOM 667 O O . ALA A 1 91 ? -8.348 -4.216 28.303 1.00 96.19 91 ALA A O 1
ATOM 668 N N . THR A 1 92 ? -6.606 -3.467 27.120 1.00 95.00 92 THR A N 1
ATOM 669 C CA . THR A 1 92 ? -7.413 -2.933 26.020 1.00 95.00 92 THR A CA 1
ATOM 670 C C . THR A 1 92 ? -8.132 -4.040 25.247 1.00 95.00 92 THR A C 1
ATOM 672 O O . THR A 1 92 ? -9.290 -3.870 24.867 1.00 95.00 92 THR A O 1
ATOM 675 N N . VAL A 1 93 ? -7.484 -5.194 25.051 1.00 94.06 93 VAL A N 1
ATOM 676 C CA . VAL A 1 93 ? -8.114 -6.388 24.468 1.00 94.06 93 VAL A CA 1
ATOM 677 C C . VAL A 1 93 ? -9.315 -6.827 25.303 1.00 94.06 93 VAL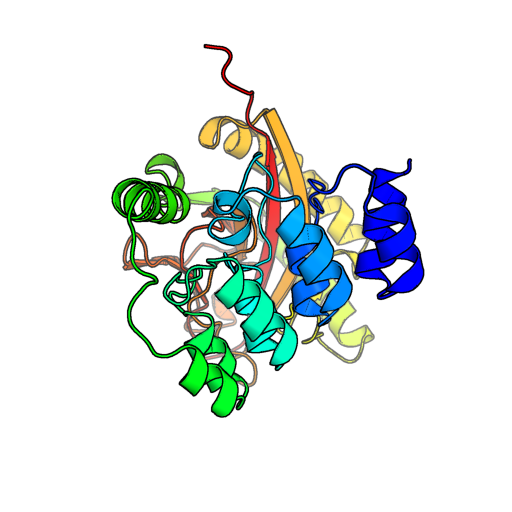 A C 1
ATOM 679 O O . VAL A 1 93 ? -10.385 -7.058 24.741 1.00 94.06 93 VAL A O 1
ATOM 682 N N . ASP A 1 94 ? -9.165 -6.902 26.626 1.00 91.62 94 ASP A N 1
ATOM 683 C CA . ASP A 1 94 ? -10.248 -7.320 27.519 1.00 91.62 94 ASP A CA 1
ATOM 684 C C . ASP A 1 94 ? -11.442 -6.346 27.448 1.00 91.62 94 ASP A C 1
ATOM 686 O O . ASP A 1 94 ? -12.589 -6.788 27.338 1.00 91.62 94 ASP A O 1
ATOM 690 N N . VAL A 1 95 ? -11.184 -5.031 27.408 1.00 89.88 95 VAL A N 1
ATOM 691 C CA . VAL A 1 95 ? -12.226 -3.999 27.236 1.00 89.88 95 VAL A CA 1
ATOM 692 C C . VAL A 1 95 ? -12.960 -4.162 25.905 1.00 89.88 95 VAL A C 1
ATOM 694 O O . VAL A 1 95 ? -14.189 -4.209 25.883 1.00 89.88 95 VAL A O 1
ATOM 697 N N . LEU A 1 96 ? -12.236 -4.280 24.788 1.00 87.75 96 LEU A N 1
ATOM 698 C CA . LEU A 1 96 ? -12.839 -4.407 23.456 1.00 87.75 96 LEU A CA 1
ATOM 699 C C . LEU A 1 96 ? -13.646 -5.704 23.311 1.00 87.75 96 LEU A C 1
ATOM 701 O O . LEU A 1 96 ? -14.727 -5.705 22.721 1.00 87.75 96 LEU A O 1
ATOM 705 N N . VAL A 1 97 ? -13.160 -6.811 23.875 1.00 86.62 97 VAL A N 1
ATOM 706 C CA . VAL A 1 97 ? -13.895 -8.082 23.897 1.00 86.62 97 VAL A CA 1
ATOM 707 C C . VAL A 1 97 ? -15.151 -7.975 24.762 1.00 86.62 97 VAL A C 1
ATOM 709 O O . VAL A 1 97 ? -16.217 -8.415 24.328 1.00 86.62 97 VAL A O 1
ATOM 712 N N . GLY A 1 98 ? -15.059 -7.357 25.943 1.00 83.75 98 GLY A N 1
ATOM 713 C CA . GLY A 1 98 ? -16.212 -7.087 26.809 1.00 83.75 98 GLY A CA 1
ATOM 714 C C . GLY A 1 98 ? -17.250 -6.170 26.152 1.00 83.75 98 GLY A C 1
ATOM 715 O O . GLY A 1 98 ? -18.447 -6.319 26.380 1.00 83.75 98 GLY A O 1
ATOM 716 N N . ALA A 1 99 ? -16.798 -5.286 25.263 1.00 79.31 99 ALA A N 1
ATOM 717 C CA . ALA A 1 99 ? -17.625 -4.416 24.433 1.00 79.31 99 ALA A CA 1
ATOM 718 C C . ALA A 1 99 ? -18.312 -5.118 23.247 1.00 79.31 99 ALA A C 1
ATOM 720 O O . ALA A 1 99 ? -19.018 -4.471 22.471 1.00 79.31 99 ALA A O 1
ATOM 721 N N . GLY A 1 100 ? -18.088 -6.422 23.065 1.00 75.44 100 GLY A N 1
ATOM 722 C CA . GLY A 1 100 ? -18.695 -7.214 21.998 1.00 75.44 100 GLY A CA 1
ATOM 723 C C . GLY A 1 100 ? -17.924 -7.235 20.676 1.00 75.44 100 GLY A C 1
ATOM 724 O O . GLY A 1 100 ? -18.505 -7.664 19.675 1.00 75.44 100 GLY A O 1
ATOM 725 N N . ALA A 1 101 ? -16.650 -6.819 20.650 1.00 80.62 101 ALA A N 1
ATOM 726 C CA . ALA A 1 101 ? -15.813 -6.930 19.456 1.00 80.62 101 ALA A CA 1
ATOM 727 C C . ALA A 1 101 ? -15.697 -8.390 18.975 1.00 80.62 101 ALA A C 1
ATOM 729 O O . ALA A 1 101 ? -15.547 -9.327 19.767 1.00 80.62 101 ALA A O 1
ATOM 730 N N . ASP A 1 102 ? -15.750 -8.593 17.656 1.00 77.19 102 ASP A N 1
ATOM 731 C CA . ASP A 1 102 ? -15.673 -9.928 17.062 1.00 77.19 102 ASP A CA 1
ATOM 732 C C . ASP A 1 102 ? -14.223 -10.420 17.030 1.00 77.19 102 ASP A C 1
ATOM 734 O O . ASP A 1 102 ? -13.393 -9.985 16.233 1.00 77.19 102 ASP A O 1
ATOM 738 N N . ARG A 1 103 ? -13.944 -11.379 17.911 1.00 84.8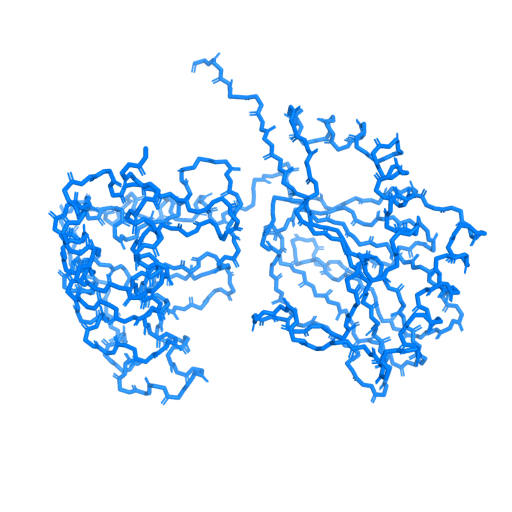1 103 ARG A N 1
ATOM 739 C CA . ARG A 1 103 ? -12.639 -12.028 18.087 1.00 84.81 103 ARG A CA 1
ATOM 740 C C . ARG A 1 103 ? -12.206 -12.859 16.880 1.00 84.81 103 ARG A C 1
ATOM 742 O O . ARG A 1 103 ? -11.028 -13.180 16.768 1.00 84.81 103 ARG A O 1
ATOM 749 N N . LEU A 1 104 ? -13.152 -13.242 16.022 1.00 83.56 104 LEU A N 1
ATOM 750 C CA . LEU A 1 104 ? -12.917 -14.069 14.839 1.00 83.56 104 LEU A CA 1
ATOM 751 C C . LEU A 1 104 ? -12.971 -13.261 13.541 1.00 83.56 104 LEU A C 1
ATOM 753 O O . LEU A 1 104 ? -12.876 -13.853 12.461 1.00 83.56 104 LEU A O 1
ATOM 757 N N . PHE A 1 105 ? -13.131 -11.935 13.631 1.00 77.38 105 PHE A N 1
ATOM 758 C CA . PHE A 1 105 ? -13.019 -11.067 12.471 1.00 77.38 105 PHE A CA 1
ATOM 759 C C . PHE A 1 105 ? -11.631 -11.235 11.864 1.00 77.38 105 PHE A C 1
ATOM 761 O O . PHE A 1 105 ? -10.639 -11.253 12.592 1.00 77.38 105 PHE A O 1
ATOM 768 N N . ARG A 1 106 ? -11.586 -11.383 10.542 1.00 75.69 106 ARG A N 1
ATOM 769 C CA . ARG A 1 106 ? -10.342 -11.504 9.796 1.00 75.69 106 ARG A CA 1
ATOM 770 C C . ARG A 1 106 ? -10.067 -10.198 9.085 1.00 75.69 106 ARG A C 1
ATOM 772 O O . ARG A 1 106 ? -10.954 -9.669 8.411 1.00 75.69 106 ARG A O 1
ATOM 779 N N . ASP A 1 107 ? -8.850 -9.712 9.241 1.00 72.94 107 ASP A N 1
ATOM 780 C CA . ASP A 1 107 ? -8.323 -8.626 8.441 1.00 72.94 107 ASP A CA 1
ATOM 781 C C . ASP A 1 107 ? -8.205 -9.050 6.962 1.00 72.94 107 ASP A C 1
ATOM 783 O O . ASP A 1 107 ? -8.635 -10.130 6.536 1.00 72.94 107 ASP A O 1
ATOM 787 N N . TRP A 1 108 ? -7.670 -8.168 6.131 1.00 67.06 108 TRP A N 1
ATOM 788 C CA . TRP A 1 108 ? -7.503 -8.415 4.709 1.00 67.06 108 TRP A CA 1
ATOM 789 C C . TRP A 1 108 ? -6.599 -9.618 4.463 1.00 67.06 108 TRP A C 1
ATOM 791 O O . TRP A 1 108 ? -6.939 -10.470 3.638 1.00 67.06 108 TRP A O 1
ATOM 801 N N . ASP A 1 109 ? -5.514 -9.767 5.207 1.00 65.44 109 ASP A N 1
ATOM 802 C CA . ASP A 1 109 ? -4.594 -10.894 5.047 1.00 65.44 109 ASP A CA 1
ATOM 803 C C . ASP A 1 109 ? -5.175 -12.214 5.575 1.00 65.44 109 ASP A C 1
ATOM 805 O O . ASP A 1 109 ? -4.578 -13.283 5.441 1.00 65.44 109 ASP A O 1
ATOM 809 N N . GLY A 1 110 ? -6.412 -12.166 6.073 1.00 72.38 110 GLY A N 1
ATOM 810 C CA . GLY A 1 110 ? -7.152 -13.313 6.555 1.00 72.38 110 GLY A CA 1
ATOM 811 C C . GLY A 1 110 ? -6.791 -13.653 7.994 1.00 72.38 110 GLY A C 1
ATOM 812 O O . GLY A 1 110 ? -7.168 -14.732 8.451 1.00 72.38 110 GLY A O 1
ATOM 813 N N . LEU A 1 111 ? -6.085 -12.776 8.704 1.00 80.81 111 LEU A N 1
ATOM 814 C CA . LEU A 1 111 ? -5.610 -12.991 10.063 1.00 80.81 111 LEU A CA 1
ATOM 815 C C . LEU A 1 111 ? -6.624 -12.450 11.065 1.00 80.81 111 LEU A C 1
ATOM 817 O O . LEU A 1 111 ? -7.220 -11.398 10.864 1.00 80.81 111 LEU A O 1
ATOM 821 N N . THR A 1 112 ? -6.843 -13.185 12.150 1.00 88.12 112 THR A N 1
ATOM 822 C CA . THR A 1 112 ? -7.603 -12.690 13.301 1.00 88.12 112 THR A CA 1
ATOM 823 C C . THR A 1 112 ? -6.700 -11.889 14.235 1.00 88.12 112 THR A C 1
ATOM 825 O O . THR A 1 112 ? -5.478 -12.047 14.233 1.00 88.12 112 THR A O 1
ATOM 828 N N . ALA A 1 113 ? -7.291 -11.097 15.132 1.00 89.50 113 ALA A N 1
ATOM 829 C CA . ALA A 1 113 ? -6.544 -10.422 16.195 1.00 89.50 113 ALA A CA 1
ATOM 830 C C . ALA A 1 113 ? -5.694 -11.400 17.039 1.00 89.50 113 ALA A C 1
ATOM 832 O O . ALA A 1 113 ? -4.597 -11.059 17.477 1.00 89.50 113 ALA A O 1
ATOM 833 N N . GLY A 1 114 ? -6.173 -12.636 17.231 1.00 92.44 114 GLY A N 1
ATOM 834 C CA . GLY A 1 114 ? -5.418 -13.690 17.910 1.00 92.44 114 GLY A CA 1
ATOM 835 C C . GLY A 1 114 ? -4.217 -14.196 17.107 1.00 92.44 114 GLY A C 1
ATOM 836 O O . GLY A 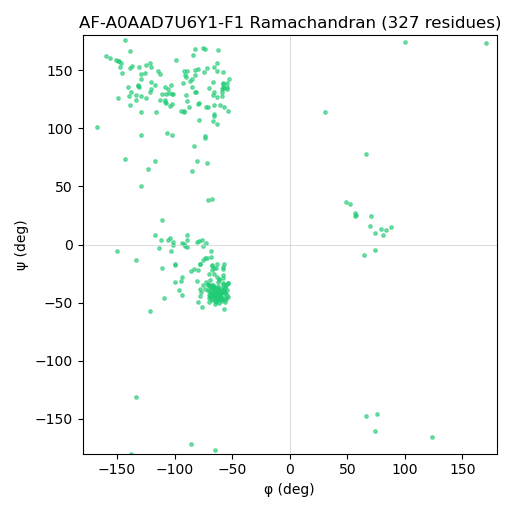1 114 ? -3.183 -14.489 17.705 1.00 92.44 114 GLY A O 1
ATOM 837 N N . ASP A 1 115 ? -4.330 -14.262 15.778 1.00 88.00 115 ASP A N 1
ATOM 838 C CA . ASP A 1 115 ? -3.223 -14.649 14.893 1.00 88.00 115 ASP A CA 1
ATOM 839 C C . ASP A 1 115 ? -2.124 -13.579 14.899 1.00 88.00 115 ASP A C 1
ATOM 841 O O . ASP A 1 115 ? -0.948 -13.912 15.025 1.00 88.00 115 ASP A O 1
ATOM 845 N N . LEU A 1 116 ? -2.502 -12.294 14.864 1.00 88.06 116 LEU A N 1
ATOM 846 C CA . LEU A 1 116 ? -1.551 -11.183 14.981 1.00 88.06 116 LEU A CA 1
ATOM 847 C C . LEU A 1 116 ? -0.856 -11.159 16.347 1.00 88.06 116 LEU A C 1
ATOM 849 O O . LEU A 1 116 ? 0.359 -11.000 16.412 1.00 88.06 116 LEU A O 1
ATOM 853 N N . ALA A 1 117 ? -1.593 -11.370 17.443 1.00 92.69 117 ALA A N 1
ATOM 854 C CA . ALA A 1 117 ? -0.987 -11.497 18.770 1.00 92.69 117 ALA A CA 1
ATOM 855 C C . ALA A 1 117 ? 0.034 -12.640 18.820 1.00 92.69 117 ALA A C 1
ATOM 857 O O . ALA A 1 117 ? 1.098 -12.486 19.411 1.00 92.69 117 ALA A O 1
ATOM 858 N N . LEU A 1 118 ? -0.270 -13.778 18.188 1.00 89.94 118 LEU A N 1
ATOM 859 C CA . LEU A 1 118 ? 0.638 -14.919 18.136 1.00 89.94 118 LEU A CA 1
ATOM 860 C C . LEU A 1 118 ? 1.891 -14.616 17.305 1.00 89.94 118 LEU A C 1
ATOM 862 O O . LEU A 1 118 ? 2.990 -14.931 17.753 1.00 89.94 118 LEU A O 1
ATOM 866 N N . ALA A 1 119 ? 1.734 -13.979 16.142 1.00 85.25 119 ALA A N 1
ATOM 867 C CA . ALA A 1 119 ? 2.849 -13.568 15.287 1.00 85.25 119 ALA A CA 1
ATOM 868 C C . ALA A 1 119 ? 3.832 -12.639 16.023 1.00 85.25 119 ALA A C 1
ATOM 870 O O . ALA A 1 119 ? 5.039 -12.745 15.833 1.00 85.25 119 ALA A O 1
ATOM 871 N N . GLN A 1 120 ? 3.313 -11.800 16.924 1.00 87.12 120 GLN A N 1
ATOM 872 C CA . GLN A 1 120 ? 4.090 -10.860 17.736 1.00 87.12 120 GLN A CA 1
ATOM 873 C C . GLN A 1 120 ? 4.573 -11.450 19.077 1.00 87.12 120 GLN A C 1
ATOM 875 O O . GLN A 1 120 ? 5.169 -10.745 19.888 1.00 87.12 120 GLN A O 1
ATOM 880 N N . GLY A 1 121 ? 4.324 -12.739 19.338 1.00 90.88 121 GLY A N 1
ATOM 881 C CA . GLY A 1 121 ? 4.770 -13.435 20.552 1.00 90.88 121 GLY A CA 1
ATOM 882 C C . GLY A 1 121 ? 3.897 -13.218 21.796 1.00 90.88 121 GLY A C 1
ATOM 883 O O . GLY A 1 121 ? 4.248 -13.665 22.888 1.00 90.88 121 GLY A O 1
ATOM 884 N N . TYR A 1 122 ? 2.731 -12.582 21.671 1.00 95.50 122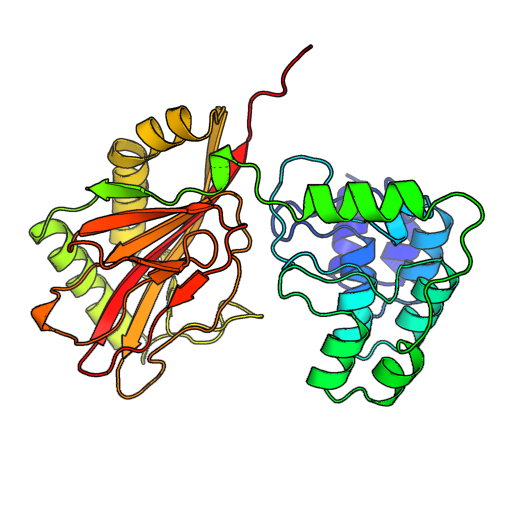 TYR A N 1
ATOM 885 C CA . TYR A 1 122 ? 1.787 -12.359 22.770 1.00 95.50 122 TYR A CA 1
ATOM 886 C C . TYR A 1 122 ? 0.859 -13.563 22.990 1.00 95.50 122 TYR A C 1
ATOM 888 O O . TYR A 1 122 ? -0.367 -13.475 22.874 1.00 95.50 122 TYR A O 1
ATOM 896 N N . GLU A 1 123 ? 1.439 -14.708 23.357 1.00 93.31 123 GLU A N 1
ATOM 897 C CA . GLU A 1 123 ? 0.723 -15.985 23.499 1.00 93.31 123 GLU A CA 1
ATOM 898 C C . GLU A 1 123 ? -0.467 -15.927 24.465 1.00 93.31 123 GLU A C 1
ATOM 900 O O . GLU A 1 123 ? -1.512 -16.525 24.205 1.00 93.31 123 GLU A O 1
ATOM 905 N N . ALA A 1 124 ? -0.342 -15.183 25.568 1.00 93.19 124 ALA A N 1
ATOM 906 C CA . ALA A 1 124 ? -1.422 -15.023 26.538 1.00 93.19 124 ALA A CA 1
ATOM 907 C C . ALA A 1 124 ? -2.642 -14.319 25.920 1.00 93.19 124 ALA A C 1
ATOM 909 O O . ALA A 1 124 ? -3.777 -14.736 26.153 1.00 93.19 124 ALA A O 1
ATOM 910 N N . ILE A 1 125 ? -2.414 -13.291 25.098 1.00 94.81 125 ILE A N 1
ATOM 911 C CA . ILE A 1 125 ? -3.472 -12.570 24.380 1.00 94.81 125 ILE A CA 1
ATOM 912 C C . ILE A 1 125 ? -4.065 -13.468 23.296 1.00 94.81 125 ILE A C 1
ATOM 914 O O . ILE A 1 125 ? -5.284 -13.615 23.223 1.00 94.81 125 ILE A O 1
ATOM 918 N N . ALA A 1 126 ? -3.220 -14.141 22.511 1.00 92.12 126 ALA A N 1
ATOM 919 C CA . ALA A 1 126 ? -3.669 -15.088 21.495 1.00 92.12 126 ALA A CA 1
ATOM 920 C C . ALA A 1 126 ? -4.549 -16.192 22.107 1.00 92.12 126 ALA A C 1
ATOM 922 O O . ALA A 1 126 ? -5.630 -16.487 21.601 1.00 92.12 126 ALA A O 1
ATOM 923 N N . SER A 1 127 ? -4.130 -16.761 23.240 1.00 89.62 127 SER A N 1
ATOM 924 C CA . SER A 1 127 ? -4.888 -17.766 23.989 1.00 89.62 127 SER A CA 1
ATOM 925 C C . SER A 1 127 ? -6.230 -17.226 24.479 1.00 89.62 127 SER A C 1
ATOM 927 O O . SER A 1 127 ? -7.259 -17.872 24.288 1.00 89.62 127 SER A O 1
ATOM 929 N N . ARG A 1 128 ? -6.256 -16.003 25.026 1.00 88.00 128 ARG A N 1
ATOM 930 C CA . ARG A 1 128 ? -7.508 -15.352 25.430 1.00 88.00 128 ARG A CA 1
ATOM 931 C C . ARG A 1 128 ? -8.445 -15.098 24.273 1.00 88.00 128 ARG A C 1
ATOM 933 O O . ARG A 1 128 ? -9.644 -15.135 24.510 1.00 88.00 128 ARG A O 1
ATOM 940 N N . LEU A 1 129 ? -7.928 -14.833 23.073 1.00 87.94 129 LEU A N 1
ATOM 941 C CA . LEU A 1 129 ? -8.712 -14.558 21.870 1.00 87.94 129 LEU A CA 1
ATOM 942 C C . LEU A 1 129 ? -9.187 -15.832 21.156 1.00 87.94 129 LEU A C 1
ATOM 944 O O . LEU A 1 129 ? -10.246 -15.790 20.524 1.00 87.94 129 LEU A O 1
ATOM 948 N N . LYS A 1 130 ? -8.546 -16.990 21.375 1.00 80.31 130 LYS A N 1
ATOM 949 C CA . LYS A 1 130 ? -9.052 -18.308 20.943 1.00 80.31 130 LYS A CA 1
ATOM 950 C C . LYS A 1 130 ? -10.407 -18.607 21.600 1.00 80.31 130 LYS A C 1
ATOM 952 O O . LYS A 1 130 ? -10.521 -18.639 22.820 1.00 80.31 130 LYS A O 1
ATOM 957 N N . GLY A 1 131 ? -11.463 -18.801 20.810 1.00 66.56 131 GLY A N 1
ATOM 958 C CA . GLY A 1 131 ? -12.794 -19.094 21.349 1.00 66.56 131 GLY A CA 1
ATOM 959 C C . GLY A 1 131 ? -13.917 -19.062 20.314 1.00 66.56 131 GLY A C 1
ATOM 960 O O . GLY A 1 131 ? -13.706 -18.708 19.157 1.00 66.56 131 GLY A O 1
ATOM 961 N N . LYS A 1 132 ? -15.124 -19.454 20.739 1.00 56.34 132 LYS A N 1
ATOM 962 C CA . LYS A 1 132 ? -16.353 -19.320 19.941 1.00 56.34 132 LYS A CA 1
ATOM 963 C C . LYS A 1 132 ? -16.764 -17.838 19.858 1.00 56.34 132 LYS A C 1
ATOM 965 O O . LYS A 1 132 ? -16.453 -17.085 20.781 1.00 56.34 132 LYS A O 1
ATOM 970 N N . PRO A 1 133 ? -17.460 -17.413 18.787 1.00 56.03 133 PRO A N 1
ATOM 971 C CA . PRO A 1 133 ? -18.002 -16.058 18.713 1.00 56.03 133 PRO A CA 1
ATOM 972 C C . PRO A 1 133 ? -18.948 -15.792 19.896 1.00 56.03 133 PRO A C 1
ATOM 974 O O . PRO A 1 133 ? -19.597 -16.718 20.386 1.00 56.03 133 PRO A O 1
ATOM 977 N N . HIS A 1 134 ? -19.016 -14.538 20.353 1.00 51.09 134 HIS A N 1
ATOM 978 C CA . HIS A 1 134 ? -19.907 -14.122 21.443 1.00 51.09 134 HIS A CA 1
ATOM 979 C C . HIS A 1 134 ? -21.380 -14.440 21.091 1.00 51.09 134 HIS A C 1
ATOM 981 O O . HIS A 1 134 ? -21.800 -14.211 19.953 1.00 51.09 134 HIS A O 1
ATOM 987 N N . ASP A 1 135 ? -22.144 -14.990 22.046 1.00 45.16 135 ASP A N 1
ATOM 988 C CA . ASP A 1 135 ? -23.525 -15.485 21.860 1.00 45.16 135 ASP A CA 1
ATOM 989 C C . ASP A 1 135 ? -24.469 -14.373 21.322 1.00 45.16 135 ASP A C 1
ATOM 991 O O . ASP A 1 135 ? -24.372 -13.232 21.792 1.00 45.16 135 ASP A O 1
ATOM 995 N N . PRO A 1 136 ? -25.324 -14.638 20.305 1.00 48.81 136 PRO A N 1
ATOM 996 C CA . PRO A 1 136 ? -25.695 -13.671 19.281 1.00 48.81 136 PRO A CA 1
ATOM 997 C C . PRO A 1 136 ? -27.210 -13.420 19.170 1.00 48.81 136 PRO A C 1
ATOM 999 O O . PRO A 1 136 ? -27.805 -13.686 18.123 1.00 48.81 136 PRO A O 1
ATOM 1002 N N . THR A 1 137 ? -27.869 -12.852 20.177 1.00 43.22 137 THR A N 1
ATOM 1003 C CA . THR A 1 137 ? -29.333 -12.670 20.091 1.00 43.22 137 THR A CA 1
ATOM 1004 C C . THR A 1 137 ? -29.829 -11.526 19.198 1.00 43.22 137 THR A C 1
ATOM 1006 O O . THR A 1 137 ? -31.038 -11.385 19.079 1.00 43.22 137 THR A O 1
ATOM 1009 N N . LEU A 1 138 ? -28.988 -10.775 18.465 1.00 42.00 138 LEU A N 1
ATOM 1010 C CA . LEU A 1 138 ? -29.504 -9.823 17.450 1.00 42.00 138 LEU A CA 1
ATOM 1011 C C . LEU A 1 138 ? -28.637 -9.531 16.207 1.00 42.00 138 LEU A C 1
ATOM 1013 O O . LEU A 1 138 ? -29.113 -8.846 15.302 1.00 42.00 138 LEU A O 1
ATOM 1017 N N . VAL A 1 139 ? -27.396 -10.027 16.095 1.00 48.88 139 VAL A N 1
ATOM 1018 C CA . VAL A 1 139 ? -26.432 -9.380 15.170 1.00 48.88 139 VAL A CA 1
ATOM 1019 C C . VAL A 1 139 ? -25.634 -10.330 14.252 1.00 48.88 139 VAL A C 1
ATOM 1021 O O . VAL A 1 139 ? -25.074 -9.886 13.251 1.00 48.88 139 VAL A O 1
ATOM 1024 N N . ALA A 1 140 ? -25.615 -11.649 14.487 1.00 42.53 140 ALA A N 1
ATOM 1025 C CA . ALA A 1 140 ? -24.726 -12.574 13.756 1.00 42.53 140 ALA A CA 1
ATOM 1026 C C . ALA A 1 140 ? -25.044 -12.752 12.256 1.00 42.53 140 ALA A C 1
ATOM 1028 O O . ALA A 1 140 ? -24.124 -12.832 11.438 1.00 42.53 140 ALA A O 1
ATOM 1029 N N . ALA A 1 141 ? -26.323 -12.775 11.869 1.00 38.84 141 ALA A N 1
ATOM 1030 C CA . ALA A 1 141 ? -26.709 -12.965 10.467 1.00 38.84 141 ALA A CA 1
ATOM 1031 C C . ALA A 1 141 ? -26.423 -11.729 9.597 1.00 38.84 141 ALA A C 1
ATOM 1033 O O . ALA A 1 141 ? -26.076 -11.884 8.431 1.00 38.84 141 ALA A O 1
ATOM 1034 N N . LYS A 1 142 ? -26.513 -10.516 10.168 1.00 42.56 142 LYS A N 1
ATOM 1035 C CA . LYS A 1 142 ? -26.156 -9.251 9.497 1.00 42.56 142 LYS A CA 1
ATOM 1036 C C . LYS A 1 142 ? -24.640 -8.985 9.506 1.00 42.56 142 LYS A C 1
ATOM 1038 O O . LYS A 1 142 ? -24.127 -8.395 8.558 1.00 42.56 142 LYS A O 1
ATOM 1043 N N . ARG A 1 143 ? -23.912 -9.445 10.539 1.00 43.00 143 ARG A N 1
ATOM 1044 C CA . ARG A 1 143 ? -22.441 -9.324 10.670 1.00 43.00 143 ARG A CA 1
ATOM 1045 C C . ARG A 1 143 ? -21.688 -10.101 9.589 1.00 43.00 143 ARG A C 1
ATOM 1047 O O . ARG A 1 143 ? -20.832 -9.524 8.925 1.00 43.00 143 ARG A O 1
ATOM 1054 N N . LYS A 1 144 ? -22.043 -11.373 9.355 1.00 40.03 144 LYS A N 1
ATOM 1055 C CA . LYS A 1 144 ? -21.384 -12.219 8.338 1.00 40.03 144 LYS A CA 1
ATOM 1056 C C . LYS A 1 144 ? -21.561 -11.694 6.912 1.00 40.03 144 LYS A C 1
ATOM 1058 O O . LYS A 1 144 ? -20.606 -11.702 6.145 1.00 40.03 144 LYS A O 1
ATOM 1063 N N . THR A 1 145 ? -22.755 -11.221 6.558 1.00 41.91 145 THR A N 1
ATOM 1064 C CA . THR A 1 145 ? -23.052 -10.697 5.214 1.00 41.91 145 THR A CA 1
ATOM 1065 C C . THR A 1 145 ? -22.419 -9.333 4.960 1.00 41.91 145 THR A C 1
ATOM 1067 O O . THR A 1 145 ? -21.913 -9.112 3.865 1.00 41.91 145 THR A O 1
ATOM 1070 N N . ARG A 1 146 ? -22.381 -8.430 5.950 1.00 43.16 146 ARG A N 1
ATOM 1071 C CA . ARG A 1 146 ? -21.809 -7.083 5.776 1.00 43.16 146 ARG A CA 1
ATOM 1072 C C . ARG A 1 146 ? -20.277 -7.076 5.795 1.00 43.16 146 ARG A C 1
ATOM 1074 O O . ARG A 1 146 ? -19.685 -6.414 4.954 1.00 43.16 146 ARG A O 1
ATOM 1081 N N . ALA A 1 147 ? -19.638 -7.849 6.676 1.00 40.03 147 ALA A N 1
ATOM 1082 C CA . ALA A 1 147 ? -18.177 -7.988 6.709 1.00 40.03 147 ALA A CA 1
ATOM 1083 C C . ALA A 1 147 ? -17.628 -8.657 5.438 1.00 40.03 147 ALA A C 1
ATOM 1085 O O . ALA A 1 147 ? -16.707 -8.135 4.813 1.00 40.03 147 ALA A O 1
ATOM 1086 N N . ALA A 1 148 ? -18.243 -9.762 4.998 1.00 44.22 148 ALA A N 1
ATOM 1087 C CA . ALA A 1 148 ? -17.866 -10.429 3.753 1.00 44.22 148 ALA A CA 1
ATOM 1088 C C . ALA A 1 148 ? -18.110 -9.540 2.522 1.00 44.22 148 ALA A C 1
ATOM 1090 O O . ALA A 1 148 ? -17.288 -9.531 1.614 1.00 44.22 148 ALA A O 1
ATOM 1091 N N . ALA A 1 149 ? -19.191 -8.750 2.502 1.00 48.16 149 ALA A N 1
ATOM 1092 C CA . ALA A 1 149 ? -19.443 -7.779 1.435 1.00 48.16 149 ALA A CA 1
ATOM 1093 C C . ALA A 1 149 ? -18.465 -6.587 1.447 1.00 48.16 149 ALA A C 1
ATOM 1095 O O . ALA A 1 149 ? -18.160 -6.053 0.386 1.00 48.16 149 ALA A O 1
ATOM 1096 N N . LEU A 1 150 ? -17.957 -6.170 2.615 1.00 46.78 150 LEU A N 1
ATOM 1097 C CA . LEU A 1 150 ? -16.957 -5.096 2.721 1.00 46.78 150 LEU A CA 1
ATOM 1098 C C . LEU A 1 150 ? -15.549 -5.542 2.299 1.00 46.78 150 LEU A C 1
ATOM 1100 O O . LEU A 1 150 ? -14.801 -4.745 1.727 1.00 46.78 150 LEU A O 1
ATOM 1104 N N . LEU A 1 151 ? -15.209 -6.804 2.580 1.00 48.94 151 LEU A N 1
ATOM 1105 C CA . LEU A 1 151 ? -13.966 -7.461 2.162 1.00 48.94 151 LEU A CA 1
ATOM 1106 C C . LEU A 1 151 ? -14.009 -7.936 0.705 1.00 48.94 151 LEU A C 1
ATOM 1108 O O . LEU A 1 151 ? -12.963 -8.123 0.082 1.00 48.94 151 LEU A O 1
ATOM 1112 N N . ALA A 1 152 ? -15.206 -8.131 0.151 1.00 57.25 152 ALA A N 1
ATOM 1113 C CA . ALA A 1 152 ? -15.372 -8.468 -1.249 1.00 57.25 152 ALA A CA 1
ATOM 1114 C C . ALA A 1 152 ? -14.864 -7.317 -2.122 1.00 57.25 152 ALA A C 1
ATOM 1116 O O . ALA A 1 152 ? -15.279 -6.163 -1.990 1.00 57.25 152 ALA A O 1
ATOM 1117 N N . VAL A 1 153 ? -13.969 -7.646 -3.049 1.00 63.38 153 VAL A N 1
ATOM 1118 C CA . VAL A 1 153 ? -13.600 -6.731 -4.125 1.00 63.38 153 VAL A CA 1
ATOM 1119 C C . VAL A 1 153 ? -14.803 -6.651 -5.069 1.00 63.38 153 VAL A C 1
ATOM 1121 O O . VAL A 1 153 ? -15.185 -7.689 -5.615 1.00 63.38 153 VAL A O 1
ATOM 1124 N N . PRO A 1 154 ? -15.427 -5.471 -5.260 1.00 65.38 154 PRO A N 1
ATOM 1125 C CA . PRO A 1 154 ? -16.514 -5.313 -6.221 1.00 65.38 154 PRO A CA 1
ATOM 1126 C C . PRO A 1 154 ? -16.087 -5.823 -7.595 1.00 65.38 154 PRO A C 1
ATOM 1128 O O . PRO A 1 154 ? -14.953 -5.574 -7.990 1.00 65.38 154 PRO A O 1
ATOM 1131 N N . ASP A 1 155 ? -16.975 -6.472 -8.350 1.00 69.19 155 ASP A N 1
ATOM 1132 C CA . ASP A 1 155 ? -16.581 -7.135 -9.605 1.00 69.19 155 ASP A CA 1
ATOM 1133 C C . ASP A 1 155 ? -15.881 -6.198 -10.602 1.00 69.19 155 ASP A C 1
ATOM 1135 O O . ASP A 1 155 ? -14.909 -6.586 -11.247 1.00 69.19 155 ASP A O 1
ATOM 1139 N N . HIS A 1 156 ? -16.284 -4.925 -10.648 1.00 70.50 156 HIS A N 1
ATOM 1140 C CA . HIS A 1 156 ? -15.644 -3.907 -11.489 1.00 70.50 156 HIS A CA 1
ATOM 1141 C C . HIS A 1 156 ? -14.207 -3.538 -11.066 1.00 70.50 156 HIS A C 1
ATOM 1143 O O . HIS A 1 156 ? -13.474 -2.968 -11.866 1.00 70.50 156 HIS A O 1
ATOM 1149 N N . LEU A 1 157 ? -13.792 -3.866 -9.839 1.00 74.50 157 LEU A N 1
ATOM 1150 C CA . LEU A 1 157 ? -12.440 -3.657 -9.302 1.00 74.50 157 LEU A CA 1
ATOM 1151 C C . LEU A 1 157 ? -11.594 -4.938 -9.295 1.00 74.50 157 LEU A C 1
ATOM 1153 O O . LEU A 1 157 ? -10.439 -4.894 -8.874 1.00 74.50 157 LEU A O 1
ATOM 1157 N N . ARG A 1 158 ? -12.144 -6.078 -9.741 1.00 79.31 158 ARG A N 1
ATOM 1158 C CA . ARG A 1 158 ? -11.440 -7.372 -9.713 1.00 79.31 158 ARG A CA 1
ATOM 1159 C C . ARG A 1 158 ? -10.419 -7.551 -10.827 1.00 79.31 158 ARG A C 1
ATOM 1161 O O . ARG A 1 158 ? -9.572 -8.429 -10.731 1.00 79.31 158 ARG A O 1
ATOM 1168 N N . THR A 1 159 ? -10.505 -6.733 -11.870 1.00 83.81 159 THR A N 1
ATOM 1169 C CA . THR A 1 159 ? -9.669 -6.871 -13.064 1.00 83.81 159 THR A CA 1
ATOM 1170 C C . THR A 1 159 ? -8.539 -5.849 -13.039 1.00 83.81 159 THR A C 1
ATOM 1172 O O . THR A 1 159 ? -8.791 -4.643 -13.020 1.00 83.81 159 THR A O 1
ATOM 1175 N N . ALA A 1 160 ? -7.298 -6.334 -13.069 1.00 93.56 160 ALA A N 1
ATOM 1176 C CA . ALA A 1 160 ? -6.129 -5.504 -13.330 1.00 93.56 160 ALA A CA 1
ATOM 1177 C C . ALA A 1 160 ? -5.984 -5.248 -14.839 1.00 93.56 160 ALA A C 1
ATOM 1179 O O . ALA A 1 160 ? -6.398 -6.061 -15.666 1.00 93.56 160 ALA A O 1
ATOM 1180 N N . TYR A 1 161 ? -5.399 -4.117 -15.220 1.00 94.69 161 TYR A N 1
ATOM 1181 C CA . TYR A 1 161 ? -5.187 -3.782 -16.628 1.00 94.69 161 TYR A CA 1
ATOM 1182 C C . TYR A 1 161 ? -3.904 -2.982 -16.833 1.00 94.69 161 TYR A C 1
ATOM 1184 O O . TYR A 1 161 ? -3.410 -2.322 -15.923 1.00 94.69 161 TYR A O 1
ATOM 1192 N N . VAL A 1 162 ? -3.355 -3.048 -18.045 1.00 97.25 162 VAL A N 1
ATOM 1193 C CA . VAL A 1 162 ? -2.063 -2.442 -18.387 1.00 97.25 162 VAL A CA 1
ATOM 1194 C C . VAL A 1 162 ? -2.271 -1.228 -19.286 1.00 97.25 162 VAL A C 1
ATOM 1196 O O . VAL A 1 162 ? -3.050 -1.295 -20.236 1.00 97.25 162 VAL A O 1
ATOM 1199 N N . LEU A 1 163 ? -1.565 -0.131 -19.009 1.00 97.19 163 LEU A N 1
ATOM 1200 C CA . LEU A 1 163 ? -1.552 1.077 -19.837 1.00 97.19 163 LEU A CA 1
ATOM 1201 C C . LEU A 1 163 ? -0.109 1.508 -20.149 1.00 97.19 163 LEU A C 1
ATOM 1203 O O . LEU A 1 163 ? 0.766 1.349 -19.301 1.00 97.19 163 LEU A O 1
ATOM 1207 N N . PRO A 1 164 ? 0.171 2.089 -21.326 1.00 97.50 164 PRO A N 1
ATOM 1208 C CA . PRO A 1 164 ? 1.449 2.752 -21.571 1.00 97.50 164 PRO A CA 1
ATOM 1209 C C . PRO A 1 164 ? 1.530 4.054 -20.758 1.00 97.50 164 PRO A C 1
ATOM 1211 O O . PRO A 1 164 ? 0.578 4.837 -20.753 1.00 97.50 164 PRO A O 1
ATOM 1214 N N . LEU A 1 165 ? 2.662 4.308 -20.094 1.00 97.69 165 LEU A N 1
ATOM 1215 C CA . LEU A 1 165 ? 2.895 5.555 -19.354 1.00 97.69 165 LEU A CA 1
ATOM 1216 C C . LEU A 1 165 ? 4.135 6.302 -19.858 1.00 97.69 165 LEU A C 1
ATOM 1218 O O . LEU A 1 165 ? 4.017 7.472 -20.226 1.00 97.69 165 LEU A O 1
ATOM 1222 N N . LEU A 1 166 ? 5.298 5.650 -19.846 1.00 98.25 166 LEU A N 1
ATOM 1223 C CA . LEU A 1 166 ? 6.603 6.231 -20.170 1.00 98.25 166 LEU A CA 1
ATOM 1224 C C . LEU A 1 166 ? 7.159 5.643 -21.470 1.00 98.25 166 LEU A C 1
ATOM 1226 O O . LEU A 1 166 ? 6.956 4.464 -21.764 1.00 98.25 166 LEU A O 1
ATOM 1230 N N . SER A 1 167 ? 7.896 6.455 -22.225 1.00 98.31 167 SER A N 1
ATOM 1231 C CA . SER A 1 167 ? 8.799 5.954 -23.264 1.00 98.31 167 SER A CA 1
ATOM 1232 C C . SER A 1 167 ? 10.073 5.352 -22.654 1.00 98.31 167 SER A C 1
ATOM 1234 O O . SER A 1 167 ? 10.356 5.535 -21.470 1.00 98.31 167 SER A O 1
ATOM 1236 N N . LEU A 1 168 ? 10.876 4.661 -23.471 1.00 98.12 168 LEU A N 1
ATOM 1237 C CA . LEU A 1 168 ? 12.165 4.111 -23.031 1.00 98.12 168 LEU A CA 1
ATOM 1238 C C . LEU A 1 168 ? 13.142 5.221 -22.604 1.00 98.12 168 LEU A C 1
ATOM 1240 O O . LEU A 1 168 ? 13.716 5.138 -21.524 1.00 98.12 168 LEU A O 1
ATOM 1244 N N . ASP A 1 169 ? 13.232 6.313 -23.369 1.00 98.06 169 ASP A N 1
ATOM 1245 C CA . ASP A 1 169 ? 14.071 7.468 -23.008 1.00 98.06 169 ASP A CA 1
ATOM 1246 C C . ASP A 1 169 ? 13.621 8.126 -21.695 1.00 98.06 169 ASP A C 1
ATOM 1248 O O . ASP A 1 169 ? 14.432 8.605 -20.900 1.00 98.06 169 ASP A O 1
ATOM 1252 N N . GLU A 1 170 ? 12.307 8.191 -21.466 1.00 98.31 170 GLU A N 1
ATOM 1253 C CA . GLU A 1 170 ? 11.738 8.707 -20.222 1.00 98.31 170 GLU A CA 1
ATOM 1254 C C . GLU A 1 170 ? 12.077 7.785 -19.046 1.00 98.31 170 GLU A C 1
ATOM 1256 O O . GLU A 1 170 ? 12.486 8.273 -17.993 1.00 98.31 170 GLU A O 1
ATOM 1261 N N . CYS A 1 171 ? 11.976 6.468 -19.237 1.00 98.31 171 CYS A N 1
ATOM 1262 C CA . CYS A 1 171 ? 12.420 5.465 -18.276 1.00 98.31 171 CYS A CA 1
ATOM 1263 C C . CYS A 1 171 ? 13.900 5.628 -17.914 1.00 98.31 171 CYS A C 1
ATOM 1265 O O . CYS A 1 171 ? 14.222 5.705 -16.729 1.00 98.31 171 CYS A O 1
ATOM 1267 N N . ASP A 1 172 ? 14.787 5.752 -18.900 1.00 96.81 172 ASP A N 1
ATOM 1268 C CA . ASP A 1 172 ? 16.229 5.872 -18.668 1.00 96.81 172 ASP A CA 1
ATOM 1269 C C . ASP A 1 172 ? 16.579 7.138 -17.873 1.00 96.81 172 ASP A C 1
ATOM 1271 O O . ASP A 1 172 ? 17.397 7.093 -16.951 1.00 96.81 172 ASP A O 1
ATOM 1275 N N . ARG A 1 173 ? 15.896 8.260 -18.147 1.00 96.62 173 ARG A N 1
ATOM 1276 C CA . ARG A 1 173 ? 16.043 9.501 -17.364 1.00 96.62 173 ARG A CA 1
ATOM 1277 C C . ARG A 1 173 ? 15.628 9.318 -15.905 1.00 96.62 173 ARG A C 1
ATOM 1279 O O . ARG A 1 173 ? 16.318 9.815 -15.015 1.00 96.62 173 ARG A O 1
ATOM 1286 N N . VAL A 1 174 ? 14.520 8.616 -15.654 1.00 97.25 174 VAL A N 1
ATOM 1287 C CA . VAL A 1 174 ? 14.064 8.312 -14.287 1.00 97.25 174 VAL A CA 1
ATOM 1288 C C . VAL A 1 174 ? 15.073 7.410 -13.589 1.00 97.25 174 VAL A C 1
ATOM 1290 O O . VAL A 1 174 ? 15.515 7.740 -12.493 1.00 97.25 174 VAL A O 1
ATOM 1293 N N . VAL A 1 175 ? 15.472 6.304 -14.224 1.00 96.62 175 VAL A N 1
ATOM 1294 C CA . VAL A 1 175 ? 16.423 5.335 -13.659 1.00 96.62 175 VAL A CA 1
ATOM 1295 C C . VAL A 1 175 ? 17.736 6.024 -13.291 1.00 96.62 175 VAL A C 1
ATOM 1297 O O . VAL A 1 175 ? 18.206 5.860 -12.167 1.00 96.62 175 VAL A O 1
ATOM 1300 N N . ALA A 1 176 ? 18.298 6.844 -14.185 1.00 95.12 176 ALA A N 1
ATOM 1301 C CA . ALA A 1 176 ? 19.546 7.561 -13.931 1.00 95.12 176 ALA A CA 1
ATOM 1302 C C . ALA A 1 176 ? 19.449 8.487 -12.708 1.00 95.12 176 ALA A C 1
ATOM 1304 O O . ALA A 1 176 ? 20.327 8.472 -11.844 1.00 95.12 176 ALA A O 1
ATOM 1305 N N . ALA A 1 177 ? 18.363 9.257 -12.599 1.00 94.44 177 ALA A N 1
ATOM 1306 C CA . ALA A 1 177 ? 18.149 10.155 -11.470 1.00 94.44 177 ALA A CA 1
ATOM 1307 C C . ALA A 1 177 ? 17.950 9.395 -10.149 1.00 94.44 177 ALA A C 1
ATOM 1309 O O . ALA A 1 177 ? 18.500 9.787 -9.119 1.00 94.44 177 ALA A O 1
ATOM 1310 N N . VAL A 1 178 ? 17.202 8.292 -10.178 1.00 92.44 178 VAL A N 1
ATOM 1311 C CA . VAL A 1 178 ? 16.920 7.471 -8.995 1.00 92.44 178 VAL A CA 1
ATOM 1312 C C . VAL A 1 178 ? 18.183 6.782 -8.491 1.00 92.44 178 VAL A C 1
ATOM 1314 O O . VAL A 1 178 ? 18.495 6.885 -7.308 1.00 92.44 178 VAL A O 1
ATOM 1317 N N . VAL A 1 179 ? 18.952 6.147 -9.381 1.00 91.25 179 VAL A N 1
ATOM 1318 C CA . VAL A 1 179 ? 20.218 5.483 -9.030 1.00 91.25 179 VAL A CA 1
ATOM 1319 C C . VAL A 1 179 ? 21.229 6.492 -8.485 1.00 91.25 179 VAL A C 1
ATOM 1321 O O . VAL A 1 179 ? 21.847 6.239 -7.454 1.00 91.25 179 VAL A O 1
ATOM 1324 N N . SER A 1 180 ? 21.359 7.661 -9.124 1.00 91.06 180 SER A N 1
ATOM 1325 C CA . SER A 1 180 ? 22.231 8.732 -8.630 1.00 91.06 180 SER A CA 1
ATOM 1326 C C . SER A 1 180 ? 21.809 9.229 -7.244 1.00 91.06 180 SER A C 1
ATOM 1328 O O . SER A 1 180 ? 22.664 9.433 -6.384 1.00 91.06 180 SER A O 1
ATOM 1330 N N . THR A 1 181 ? 20.504 9.380 -7.000 1.00 90.25 181 THR A N 1
ATOM 1331 C CA . THR A 1 181 ? 19.983 9.833 -5.701 1.00 90.25 181 THR A CA 1
ATOM 1332 C C . THR A 1 181 ? 20.182 8.793 -4.604 1.00 90.25 181 THR A C 1
ATOM 1334 O O . THR A 1 181 ? 20.593 9.151 -3.503 1.00 90.25 181 THR A O 1
ATOM 1337 N N . ALA A 1 182 ? 19.924 7.515 -4.895 1.00 87.12 182 ALA A N 1
ATOM 1338 C CA . ALA A 1 182 ? 20.140 6.425 -3.947 1.00 87.12 182 ALA A CA 1
ATOM 1339 C C . ALA A 1 182 ? 21.625 6.312 -3.562 1.00 87.12 182 ALA A C 1
ATOM 1341 O O . ALA A 1 182 ? 21.948 6.205 -2.382 1.00 87.12 182 ALA A O 1
ATOM 1342 N N . ALA A 1 183 ? 22.536 6.433 -4.536 1.00 86.19 183 ALA A N 1
ATOM 1343 C CA . ALA A 1 183 ? 23.977 6.434 -4.283 1.00 86.19 183 ALA A CA 1
ATOM 1344 C C . ALA A 1 183 ? 24.431 7.615 -3.404 1.00 86.19 183 ALA A C 1
ATOM 1346 O O . ALA A 1 183 ? 25.321 7.455 -2.577 1.00 86.19 183 ALA A O 1
ATOM 1347 N N . ALA A 1 184 ? 23.808 8.789 -3.548 1.00 84.94 184 ALA A N 1
ATOM 1348 C CA . ALA A 1 184 ? 24.131 9.975 -2.752 1.00 84.94 184 ALA A CA 1
ATOM 1349 C C . ALA A 1 184 ? 23.593 9.935 -1.307 1.00 84.94 184 ALA A C 1
ATOM 1351 O O . ALA A 1 184 ? 23.976 10.776 -0.497 1.00 84.94 184 ALA A O 1
ATOM 1352 N N . LYS A 1 185 ? 22.686 9.003 -0.987 1.00 77.38 185 LYS A N 1
ATOM 1353 C CA . LYS A 1 185 ? 22.028 8.876 0.325 1.00 77.38 185 LYS A CA 1
ATOM 1354 C C . LYS A 1 185 ? 22.462 7.629 1.107 1.00 77.38 185 LYS A C 1
ATOM 1356 O O . LYS A 1 185 ? 21.726 7.187 1.982 1.00 77.38 185 LYS A O 1
ATOM 1361 N N . ASP A 1 186 ? 23.622 7.061 0.776 1.00 68.06 186 ASP A N 1
ATOM 1362 C CA . ASP A 1 186 ? 24.131 5.797 1.330 1.00 68.06 186 ASP A CA 1
ATOM 1363 C C . ASP A 1 186 ? 23.174 4.597 1.152 1.00 68.06 186 ASP A C 1
ATOM 1365 O O . ASP A 1 186 ? 23.259 3.605 1.875 1.00 68.06 186 ASP A O 1
ATOM 1369 N N . GLY A 1 187 ? 22.288 4.645 0.147 1.00 66.81 187 GLY A N 1
ATOM 1370 C CA . GLY A 1 187 ? 21.453 3.518 -0.265 1.00 66.81 187 GLY A CA 1
ATOM 1371 C C . GLY A 1 187 ? 19.944 3.774 -0.251 1.00 66.81 187 GLY A C 1
ATOM 1372 O O . GLY A 1 187 ? 19.456 4.905 -0.242 1.00 66.81 187 GLY A O 1
ATOM 1373 N N . TRP A 1 188 ? 19.204 2.671 -0.324 1.00 76.25 188 TRP A N 1
ATOM 1374 C CA . TRP A 1 188 ? 17.742 2.616 -0.329 1.00 76.25 188 TRP A CA 1
ATOM 1375 C C . TRP A 1 188 ? 17.212 2.486 1.101 1.00 76.25 188 TRP A C 1
ATOM 1377 O O . TRP A 1 188 ? 17.848 1.848 1.937 1.00 76.25 188 TRP A O 1
ATOM 1387 N N . SER A 1 189 ? 16.052 3.077 1.390 1.00 70.75 189 SER A N 1
ATOM 1388 C CA . SER A 1 189 ? 15.415 2.968 2.707 1.00 70.75 189 SER A CA 1
ATOM 1389 C C . SER A 1 189 ? 14.621 1.667 2.813 1.00 70.75 189 SER A C 1
ATOM 1391 O O . SER A 1 189 ? 14.097 1.197 1.811 1.00 70.75 189 SER A O 1
ATOM 1393 N N . THR A 1 190 ? 14.500 1.107 4.018 1.00 65.75 190 THR A N 1
ATOM 1394 C CA . THR A 1 190 ? 13.655 -0.067 4.308 1.00 65.75 190 THR A CA 1
ATOM 1395 C C . THR A 1 190 ? 12.470 0.245 5.222 1.00 65.75 190 THR A C 1
ATOM 1397 O O . THR A 1 190 ? 11.656 -0.631 5.484 1.00 65.75 190 THR A O 1
ATOM 1400 N N . ASP A 1 191 ? 12.333 1.483 5.707 1.00 58.34 191 ASP A N 1
ATOM 1401 C CA . ASP A 1 191 ? 11.526 1.757 6.909 1.00 58.34 191 ASP A CA 1
ATOM 1402 C C . ASP A 1 191 ? 10.241 2.555 6.627 1.00 58.34 191 ASP A C 1
ATOM 1404 O O . ASP A 1 191 ? 9.520 2.935 7.550 1.00 58.34 191 ASP A O 1
ATOM 1408 N N . ARG A 1 192 ? 9.928 2.856 5.356 1.00 58.94 192 ARG A N 1
ATOM 1409 C CA . ARG A 1 192 ? 8.807 3.756 5.015 1.00 58.94 192 ARG A CA 1
ATOM 1410 C C . ARG A 1 192 ? 7.421 3.108 5.106 1.00 58.94 192 ARG A C 1
ATOM 1412 O O . ARG A 1 192 ? 6.429 3.833 5.192 1.00 58.94 192 ARG A O 1
ATOM 1419 N N . HIS A 1 193 ? 7.333 1.777 5.134 1.00 57.72 193 HIS A N 1
ATOM 1420 C CA . HIS A 1 193 ? 6.066 1.043 5.198 1.00 57.72 193 HIS A CA 1
ATOM 1421 C C . HIS A 1 193 ? 6.093 -0.001 6.325 1.00 57.72 193 HIS A C 1
ATOM 1423 O O . HIS A 1 193 ? 6.843 -0.967 6.271 1.00 57.72 193 HIS A O 1
ATOM 1429 N N . VAL A 1 194 ? 5.253 0.204 7.348 1.00 46.06 194 VAL A N 1
ATOM 1430 C CA . VAL A 1 194 ? 5.302 -0.519 8.638 1.00 46.06 194 VAL A CA 1
ATOM 1431 C C . VAL A 1 194 ? 4.955 -2.009 8.516 1.00 46.06 194 VAL A C 1
ATOM 1433 O O . VAL A 1 194 ? 5.569 -2.828 9.189 1.00 46.06 194 VAL A O 1
ATOM 1436 N N . ASN A 1 195 ? 3.992 -2.369 7.659 1.00 42.25 195 ASN A N 1
ATOM 1437 C CA . ASN A 1 195 ? 3.502 -3.754 7.561 1.00 42.25 195 ASN A CA 1
ATOM 1438 C C . ASN A 1 195 ? 4.216 -4.579 6.476 1.00 42.25 195 ASN A C 1
ATOM 1440 O O . ASN A 1 195 ? 4.323 -5.792 6.606 1.00 42.25 195 ASN A O 1
ATOM 1444 N N . TYR A 1 196 ? 4.709 -3.926 5.419 1.00 53.09 196 TYR A N 1
ATOM 1445 C CA . TYR A 1 196 ? 5.338 -4.566 4.260 1.00 53.09 196 TYR A CA 1
ATOM 1446 C C . TYR A 1 196 ? 6.496 -3.693 3.768 1.00 53.09 196 TYR A C 1
ATOM 1448 O O . TYR A 1 196 ? 6.385 -2.980 2.772 1.00 53.09 196 TYR A O 1
ATOM 1456 N N . ALA A 1 197 ? 7.590 -3.705 4.528 1.00 59.44 197 ALA A N 1
ATOM 1457 C CA . ALA A 1 197 ? 8.787 -2.925 4.251 1.00 59.44 197 ALA A CA 1
ATOM 1458 C C . ALA A 1 197 ? 9.382 -3.270 2.875 1.00 59.44 197 ALA A C 1
ATOM 1460 O O . ALA A 1 197 ? 9.647 -4.435 2.560 1.00 59.44 197 ALA A O 1
ATOM 1461 N N . THR A 1 198 ? 9.614 -2.245 2.058 1.00 59.69 198 THR A N 1
ATOM 1462 C CA . THR A 1 198 ? 10.303 -2.359 0.772 1.00 59.69 198 THR A CA 1
ATOM 1463 C C . THR A 1 198 ? 11.622 -1.608 0.787 1.00 59.69 198 THR A C 1
ATOM 1465 O O . THR A 1 198 ? 11.753 -0.583 1.442 1.00 59.69 198 THR A O 1
ATOM 1468 N N . THR A 1 199 ? 12.591 -2.107 0.024 1.00 77.25 199 THR A N 1
ATOM 1469 C CA . THR A 1 199 ? 13.837 -1.420 -0.315 1.00 77.25 199 THR A CA 1
ATOM 1470 C C . THR A 1 199 ? 13.491 -0.340 -1.332 1.00 77.25 199 THR A C 1
ATOM 1472 O O . THR A 1 199 ? 13.380 -0.597 -2.536 1.00 77.25 199 THR A O 1
ATOM 1475 N N . ASP A 1 200 ? 13.212 0.857 -0.829 1.00 81.69 200 ASP A N 1
ATOM 1476 C CA . ASP A 1 200 ? 12.521 1.897 -1.572 1.00 81.69 200 ASP A CA 1
ATOM 1477 C C . ASP A 1 200 ? 13.097 3.310 -1.381 1.00 81.69 200 ASP A C 1
ATOM 1479 O O . ASP A 1 200 ? 13.950 3.592 -0.534 1.00 81.69 200 ASP A O 1
ATOM 1483 N N . LEU A 1 201 ? 12.663 4.206 -2.265 1.00 84.75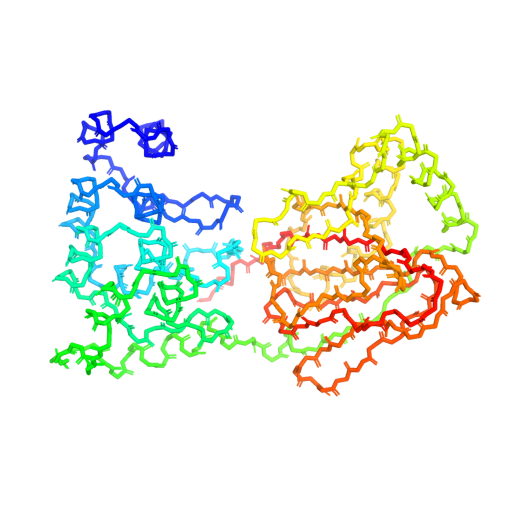 201 LEU A N 1
ATOM 1484 C CA . LEU A 1 201 ? 13.021 5.615 -2.273 1.00 84.75 201 LEU A CA 1
ATOM 1485 C C . LEU A 1 201 ? 11.777 6.444 -2.590 1.00 84.75 201 LEU A C 1
ATOM 1487 O O . LEU A 1 201 ? 11.199 6.327 -3.673 1.00 84.75 201 LEU A O 1
ATOM 1491 N N . ALA A 1 202 ? 11.392 7.329 -1.670 1.00 87.06 202 ALA A N 1
ATOM 1492 C CA . ALA A 1 202 ? 10.327 8.299 -1.910 1.00 87.06 202 ALA A CA 1
ATOM 1493 C C . ALA A 1 202 ? 10.628 9.114 -3.172 1.00 87.06 202 ALA A C 1
ATOM 1495 O O . ALA A 1 202 ? 11.740 9.632 -3.310 1.00 87.06 202 ALA A O 1
ATOM 1496 N N . SER A 1 203 ? 9.652 9.307 -4.063 1.00 90.06 203 SER A N 1
ATOM 1497 C CA . SER A 1 203 ? 9.899 10.109 -5.266 1.00 90.06 203 SER A CA 1
ATOM 1498 C C . SER A 1 203 ? 10.280 11.548 -4.922 1.00 90.06 203 SER A C 1
ATOM 1500 O O . SER A 1 203 ? 11.110 12.138 -5.607 1.00 90.06 203 SER A O 1
ATOM 1502 N N . SER A 1 204 ? 9.775 12.077 -3.803 1.00 87.81 204 SER A N 1
ATOM 1503 C CA . SER A 1 204 ? 10.129 13.390 -3.252 1.00 87.81 204 SER A CA 1
ATOM 1504 C C . SER A 1 204 ? 11.622 13.563 -2.945 1.00 87.81 204 SER A C 1
ATOM 1506 O O . SER A 1 204 ? 12.096 14.695 -2.880 1.00 87.81 204 SER A O 1
ATOM 1508 N N . ALA A 1 205 ? 12.393 12.475 -2.816 1.00 87.94 205 ALA A N 1
ATOM 1509 C CA . ALA A 1 205 ? 13.853 12.541 -2.746 1.00 87.94 205 ALA A CA 1
ATOM 1510 C C . ALA A 1 205 ? 14.495 13.000 -4.070 1.00 87.94 205 ALA A C 1
ATOM 1512 O O . ALA A 1 205 ? 15.631 13.465 -4.050 1.00 87.94 205 ALA A O 1
ATOM 1513 N N . CYS A 1 206 ? 13.764 12.909 -5.186 1.00 91.38 206 CYS A N 1
ATOM 1514 C CA . CYS A 1 206 ? 14.119 13.391 -6.521 1.00 91.38 206 CYS A CA 1
ATOM 1515 C C . CYS A 1 206 ? 13.120 14.483 -6.985 1.00 91.38 206 CYS A C 1
ATOM 1517 O O . CYS A 1 206 ? 12.316 14.217 -7.882 1.00 91.38 206 CYS A O 1
ATOM 1519 N N . PRO A 1 207 ? 13.128 15.717 -6.437 1.00 89.62 207 PRO A N 1
ATOM 1520 C CA . PRO A 1 207 ? 12.012 16.665 -6.590 1.00 89.62 207 PRO A CA 1
ATOM 1521 C C . PRO A 1 207 ? 11.634 17.012 -8.038 1.00 89.62 207 PRO A C 1
ATOM 1523 O O . PRO A 1 207 ? 10.455 17.131 -8.365 1.00 89.62 207 PRO A O 1
ATOM 1526 N N . LEU A 1 208 ? 12.627 17.149 -8.925 1.00 91.06 208 LEU A N 1
ATOM 1527 C CA . LEU A 1 208 ? 12.380 17.445 -10.342 1.00 91.06 208 LEU A CA 1
ATOM 1528 C C . LEU A 1 208 ? 11.713 16.266 -11.063 1.00 91.06 208 LEU A C 1
ATOM 1530 O O . LEU A 1 208 ? 10.788 16.464 -11.849 1.00 91.06 208 LEU A O 1
ATOM 1534 N N . VAL A 1 209 ? 12.161 15.042 -10.772 1.00 94.62 209 VAL A N 1
ATOM 1535 C CA . VAL A 1 209 ? 11.587 13.814 -11.336 1.00 94.62 209 VAL A CA 1
ATOM 1536 C C . VAL A 1 209 ? 10.198 13.559 -10.760 1.00 94.62 209 VAL A C 1
ATOM 1538 O O . VAL A 1 209 ? 9.299 13.207 -11.513 1.00 94.62 209 VAL A O 1
ATOM 1541 N N . ASP A 1 210 ? 9.992 13.799 -9.464 1.00 94.88 210 ASP A N 1
ATOM 1542 C CA . ASP A 1 210 ? 8.687 13.697 -8.805 1.00 94.88 210 ASP A CA 1
ATOM 1543 C C . ASP A 1 210 ? 7.642 14.605 -9.456 1.00 94.88 210 ASP A C 1
ATOM 1545 O O . ASP A 1 210 ? 6.602 14.126 -9.915 1.00 94.88 210 ASP A O 1
ATOM 1549 N N . ALA A 1 211 ? 7.937 15.905 -9.551 1.00 94.62 211 ALA A N 1
ATOM 1550 C CA . ALA A 1 211 ? 7.017 16.880 -10.124 1.00 94.62 211 ALA A CA 1
ATOM 1551 C C . ALA A 1 211 ? 6.663 16.528 -11.577 1.00 94.62 211 ALA A C 1
ATOM 1553 O O . ALA A 1 211 ? 5.497 16.585 -11.981 1.00 94.62 211 ALA A O 1
ATOM 1554 N N . TRP A 1 212 ? 7.666 16.111 -12.352 1.00 96.88 212 TRP A N 1
ATOM 1555 C CA . TRP A 1 212 ? 7.485 15.707 -13.739 1.00 96.88 212 TRP A CA 1
ATOM 1556 C C . TRP A 1 212 ? 6.660 14.419 -13.879 1.00 96.88 212 TRP A C 1
ATOM 1558 O O . TRP A 1 212 ? 5.691 14.407 -14.642 1.00 96.88 212 TRP A O 1
ATOM 1568 N N . LEU A 1 213 ? 6.962 13.369 -13.106 1.00 97.44 213 LEU A N 1
ATOM 1569 C CA . LEU A 1 213 ? 6.215 12.105 -13.111 1.00 97.44 213 LEU A CA 1
ATOM 1570 C C . LEU A 1 213 ? 4.753 12.311 -12.715 1.00 97.44 213 LEU A C 1
ATOM 1572 O O . LEU A 1 213 ? 3.856 11.840 -13.415 1.00 97.44 213 LEU A O 1
ATOM 1576 N N . ARG A 1 214 ? 4.492 13.055 -11.633 1.00 96.50 214 ARG A N 1
ATOM 1577 C CA . ARG A 1 214 ? 3.122 13.359 -11.192 1.00 96.50 214 ARG A CA 1
ATOM 1578 C C . ARG A 1 214 ? 2.331 14.070 -12.284 1.00 96.50 214 ARG A C 1
ATOM 1580 O O . ARG A 1 214 ? 1.159 13.753 -12.488 1.00 96.50 214 ARG A O 1
ATOM 1587 N N . ASN A 1 215 ? 2.956 15.003 -13.002 1.00 96.19 215 ASN A N 1
ATOM 1588 C CA . ASN A 1 215 ? 2.312 15.699 -14.111 1.00 96.19 215 ASN A CA 1
ATOM 1589 C C . ASN A 1 215 ? 2.047 14.766 -15.306 1.00 96.19 215 ASN A C 1
ATOM 1591 O O . ASN A 1 215 ? 0.940 14.756 -15.844 1.00 96.19 215 ASN A O 1
ATOM 1595 N N . LEU A 1 216 ? 3.017 13.930 -15.691 1.00 96.56 216 LEU A N 1
ATOM 1596 C CA . LEU A 1 216 ? 2.835 12.963 -16.778 1.00 96.56 216 LEU A CA 1
ATOM 1597 C C . LEU A 1 216 ? 1.722 11.960 -16.489 1.00 96.56 216 LEU A C 1
ATOM 1599 O O . LEU A 1 216 ? 0.882 11.716 -17.351 1.00 96.56 216 LEU A O 1
ATOM 1603 N N . VAL A 1 217 ? 1.674 11.411 -15.277 1.00 96.75 217 VAL A N 1
ATOM 1604 C CA . VAL A 1 217 ? 0.623 10.475 -14.861 1.00 96.75 217 VAL A CA 1
ATOM 1605 C C . VAL A 1 217 ? -0.751 11.157 -14.890 1.00 96.75 217 VAL A C 1
ATOM 1607 O O . VAL A 1 217 ? -1.709 10.575 -15.404 1.00 96.75 217 VAL A O 1
ATOM 1610 N N . LYS A 1 218 ? -0.856 12.412 -14.427 1.00 95.56 218 LYS A N 1
ATOM 1611 C CA . LYS A 1 218 ? -2.098 13.199 -14.527 1.00 95.56 218 LYS A CA 1
ATOM 1612 C C . LYS A 1 218 ? -2.556 13.388 -15.973 1.00 95.56 218 LYS A C 1
ATOM 1614 O O . LYS A 1 218 ? -3.745 13.305 -16.249 1.00 95.56 218 LYS A O 1
ATOM 1619 N N . ILE A 1 219 ? -1.633 13.621 -16.900 1.00 95.62 219 ILE A N 1
ATOM 1620 C CA . ILE A 1 219 ? -1.972 13.857 -18.309 1.00 95.62 219 ILE A CA 1
ATOM 1621 C C . ILE A 1 219 ? -2.306 12.545 -19.034 1.00 95.62 219 ILE A C 1
ATOM 1623 O O . ILE A 1 219 ? -3.276 12.485 -19.784 1.00 95.62 219 ILE A O 1
ATOM 1627 N N . ARG A 1 220 ? -1.507 11.492 -18.827 1.00 97.25 220 ARG A N 1
ATOM 1628 C CA . ARG A 1 220 ? -1.546 10.266 -19.642 1.00 97.25 220 ARG A CA 1
ATOM 1629 C C . ARG A 1 220 ? -2.425 9.163 -19.052 1.00 97.25 220 ARG A C 1
ATOM 1631 O O . ARG A 1 220 ? -3.017 8.396 -19.805 1.00 97.25 220 ARG A O 1
ATOM 1638 N N . ILE A 1 221 ? -2.526 9.077 -17.725 1.00 95.81 221 ILE A N 1
ATOM 1639 C CA . ILE A 1 221 ? -3.176 7.950 -17.037 1.00 95.81 221 ILE A CA 1
ATOM 1640 C C . ILE A 1 221 ? -4.509 8.355 -16.415 1.00 95.81 221 ILE A C 1
ATOM 1642 O O . ILE A 1 221 ? -5.505 7.657 -16.625 1.00 95.81 221 ILE A O 1
ATOM 1646 N N . PHE A 1 222 ? -4.573 9.490 -15.709 1.00 94.69 222 PHE A N 1
ATOM 1647 C CA . PHE A 1 222 ? -5.788 9.889 -14.982 1.00 94.69 222 PHE A CA 1
ATOM 1648 C C . PHE A 1 222 ? -7.052 9.937 -15.859 1.00 94.69 222 PHE A C 1
ATOM 1650 O O . PHE A 1 222 ? -8.076 9.447 -15.387 1.00 94.69 222 PHE A O 1
ATOM 1657 N N . PRO A 1 223 ? -7.042 10.400 -17.130 1.00 94.25 223 PRO A N 1
ATOM 1658 C CA . PRO A 1 223 ? -8.244 10.377 -17.970 1.00 94.25 223 PRO A CA 1
ATOM 1659 C C . PRO A 1 223 ? -8.847 8.978 -18.161 1.00 94.25 223 PRO A C 1
ATOM 1661 O O . PRO A 1 223 ? -10.063 8.824 -18.282 1.00 94.25 223 PRO A O 1
ATOM 1664 N N . THR A 1 224 ? -8.012 7.937 -18.194 1.00 93.62 224 THR A N 1
ATOM 1665 C CA . THR A 1 224 ? -8.473 6.544 -18.255 1.00 93.62 224 THR A CA 1
ATOM 1666 C C . THR A 1 224 ? -8.941 6.060 -16.890 1.00 93.62 224 THR A C 1
ATOM 1668 O O . THR A 1 224 ? -9.965 5.385 -16.813 1.00 93.62 224 THR A O 1
ATOM 1671 N N . LEU A 1 225 ? -8.265 6.456 -15.808 1.00 91.56 225 LEU A N 1
ATOM 1672 C CA . LEU A 1 225 ? -8.686 6.105 -14.451 1.00 91.56 225 LEU A CA 1
ATOM 1673 C C . LEU A 1 225 ? -10.053 6.702 -14.095 1.00 91.56 225 LEU A C 1
ATOM 1675 O O . LEU A 1 225 ? -10.916 5.977 -13.612 1.00 91.56 225 LEU A O 1
ATOM 1679 N N . TYR A 1 226 ? -10.284 7.981 -14.409 1.00 90.06 226 TYR A N 1
ATOM 1680 C CA . TYR A 1 226 ? -11.573 8.644 -14.198 1.00 90.06 226 TYR A CA 1
ATOM 1681 C C . TYR A 1 226 ? -12.722 7.884 -14.868 1.00 90.06 226 TYR A C 1
ATOM 1683 O O . TYR A 1 226 ? -13.767 7.668 -14.255 1.00 90.06 226 TYR A O 1
ATOM 1691 N N . ARG A 1 227 ? -12.516 7.425 -16.110 1.00 89.44 227 ARG A N 1
ATOM 1692 C CA . ARG A 1 227 ? -13.520 6.660 -16.862 1.00 89.44 227 ARG A CA 1
ATOM 1693 C C . ARG A 1 227 ? -13.728 5.259 -16.294 1.00 89.44 227 ARG A C 1
ATOM 1695 O O . ARG A 1 227 ? -14.870 4.873 -16.059 1.00 89.44 227 ARG A O 1
ATOM 1702 N N . ASN A 1 228 ? -12.649 4.513 -16.063 1.00 88.25 228 ASN A N 1
ATOM 1703 C CA . ASN A 1 228 ? -12.730 3.109 -15.655 1.00 88.25 228 ASN A CA 1
ATOM 1704 C C . ASN A 1 228 ? -13.261 2.947 -14.224 1.00 88.25 228 ASN A C 1
ATOM 1706 O O . ASN A 1 228 ? -14.012 2.012 -13.960 1.00 88.25 228 ASN A O 1
ATOM 1710 N N . HIS A 1 229 ? -12.923 3.876 -13.326 1.00 84.25 229 HIS A N 1
ATOM 1711 C CA . HIS A 1 229 ? -13.297 3.811 -11.907 1.00 84.25 229 HIS A CA 1
ATOM 1712 C C . HIS A 1 229 ? -14.478 4.709 -11.541 1.00 84.25 229 HIS A C 1
ATOM 1714 O O . HIS A 1 229 ? -14.872 4.748 -10.382 1.00 84.25 229 HIS A O 1
ATOM 1720 N N . ARG A 1 230 ? -15.067 5.417 -12.519 1.00 84.50 230 ARG A N 1
ATOM 1721 C CA . ARG A 1 230 ? -16.182 6.366 -12.315 1.00 84.50 230 ARG A CA 1
ATOM 1722 C C . ARG A 1 230 ? -15.890 7.404 -11.221 1.00 84.50 230 ARG A C 1
ATOM 1724 O O . ARG A 1 230 ? -16.789 7.841 -10.498 1.00 84.50 230 ARG A O 1
ATOM 1731 N N . ALA A 1 231 ? -14.627 7.800 -11.130 1.00 83.81 231 ALA A N 1
ATOM 1732 C CA . ALA A 1 231 ? -14.142 8.756 -10.154 1.00 83.81 231 ALA A CA 1
ATOM 1733 C C . ALA A 1 231 ? -14.566 10.185 -10.519 1.00 83.81 231 ALA A C 1
ATOM 1735 O O . ALA A 1 231 ? -14.645 10.546 -11.694 1.00 83.81 231 ALA A O 1
ATOM 1736 N N . SER A 1 232 ? -14.782 11.023 -9.511 1.00 84.00 232 SER A N 1
ATOM 1737 C CA . SER A 1 232 ? -14.836 12.485 -9.644 1.00 84.00 232 SER A CA 1
ATOM 1738 C C . SER A 1 232 ? -13.531 13.153 -9.240 1.00 84.00 232 SER A C 1
ATOM 1740 O O . SER A 1 232 ? -13.176 14.178 -9.817 1.00 84.00 232 SER A O 1
ATOM 1742 N N . ILE A 1 233 ? -12.808 12.576 -8.280 1.00 85.88 233 ILE A N 1
ATOM 1743 C CA . ILE A 1 233 ? -11.520 13.082 -7.801 1.00 85.88 233 ILE A CA 1
ATOM 1744 C C . ILE A 1 233 ? -10.538 11.913 -7.765 1.00 85.88 233 ILE A C 1
ATOM 1746 O O . ILE A 1 233 ? -10.908 10.811 -7.362 1.00 85.88 233 ILE A O 1
ATOM 1750 N N . ILE A 1 234 ? -9.313 12.160 -8.233 1.00 89.12 234 ILE A N 1
ATOM 1751 C CA . ILE A 1 234 ? -8.177 11.244 -8.125 1.00 89.12 234 ILE A CA 1
ATOM 1752 C C . ILE A 1 234 ? -6.986 12.063 -7.644 1.00 89.12 234 ILE A C 1
ATOM 1754 O O . ILE A 1 234 ? -6.606 13.045 -8.287 1.00 89.12 234 ILE A O 1
ATOM 1758 N N . GLU A 1 235 ? -6.385 11.648 -6.536 1.00 88.69 235 GLU A N 1
ATOM 1759 C CA . GLU A 1 235 ? -5.232 12.314 -5.936 1.00 88.69 235 GLU A CA 1
ATOM 1760 C C . GLU A 1 235 ? -4.125 11.314 -5.624 1.00 88.69 235 GLU A C 1
ATOM 1762 O O . GLU A 1 235 ? -4.368 10.130 -5.407 1.00 88.69 235 GLU A O 1
ATOM 1767 N N . PHE A 1 236 ? -2.881 11.790 -5.615 1.00 88.38 236 PHE A N 1
ATOM 1768 C CA . PHE A 1 236 ? -1.772 10.961 -5.168 1.00 88.38 236 PHE A CA 1
ATOM 1769 C C . PHE A 1 236 ? -1.743 10.917 -3.649 1.00 88.38 236 PHE A C 1
ATOM 1771 O O . PHE A 1 236 ? -1.539 11.950 -3.014 1.00 88.38 236 PHE A O 1
ATOM 1778 N N . ARG A 1 237 ? -1.836 9.711 -3.101 1.00 85.75 237 ARG A N 1
ATOM 1779 C CA . ARG A 1 237 ? -1.495 9.426 -1.711 1.00 85.75 237 ARG A CA 1
ATOM 1780 C C . ARG A 1 237 ? 0.012 9.291 -1.544 1.00 85.75 237 ARG A C 1
ATOM 1782 O O . ARG A 1 237 ? 0.590 9.940 -0.682 1.00 85.75 237 ARG A O 1
ATOM 1789 N N . ASP A 1 238 ? 0.643 8.483 -2.393 1.00 86.88 238 ASP A N 1
ATOM 1790 C CA . ASP A 1 238 ? 2.090 8.269 -2.369 1.00 86.88 238 ASP A CA 1
ATOM 1791 C C . ASP A 1 238 ? 2.634 7.967 -3.773 1.00 86.88 238 ASP A C 1
ATOM 1793 O O . ASP A 1 238 ? 1.893 7.572 -4.679 1.00 86.88 238 ASP A O 1
ATOM 1797 N N . LEU A 1 239 ? 3.931 8.200 -3.956 1.00 93.12 239 LEU A N 1
ATOM 1798 C CA . LEU A 1 239 ? 4.687 7.890 -5.162 1.00 93.12 239 LEU A CA 1
ATOM 1799 C C . LEU A 1 239 ? 6.130 7.572 -4.757 1.00 93.12 239 LEU A C 1
ATOM 1801 O O . LEU A 1 239 ? 6.784 8.352 -4.062 1.00 93.12 239 LEU A O 1
ATOM 1805 N N . PHE A 1 240 ? 6.636 6.417 -5.170 1.00 93.75 240 PHE A N 1
ATOM 1806 C CA . PHE A 1 240 ? 7.956 5.964 -4.748 1.00 93.75 240 PHE A CA 1
ATOM 1807 C C . PHE A 1 240 ? 8.543 4.909 -5.677 1.00 93.75 240 PHE A C 1
ATOM 1809 O O . PHE A 1 240 ? 7.848 4.285 -6.474 1.00 93.75 240 PHE A O 1
ATOM 1816 N N . PHE A 1 241 ? 9.853 4.731 -5.582 1.00 95.00 241 PHE A N 1
ATOM 1817 C CA . PHE A 1 241 ? 10.619 3.765 -6.353 1.00 95.00 241 PHE A CA 1
ATOM 1818 C C . PHE A 1 241 ? 10.957 2.567 -5.477 1.00 95.00 241 PHE A C 1
ATOM 1820 O O . PHE A 1 241 ? 11.372 2.757 -4.341 1.00 95.00 241 PHE A O 1
ATOM 1827 N N . VAL A 1 242 ? 10.828 1.359 -6.012 1.00 94.19 242 VAL A N 1
ATOM 1828 C CA . VAL A 1 242 ? 11.182 0.107 -5.335 1.00 94.19 242 VAL A CA 1
ATOM 1829 C C . VAL A 1 242 ? 12.237 -0.615 -6.159 1.00 94.19 242 VAL A C 1
ATOM 1831 O O . VAL A 1 242 ? 12.080 -0.755 -7.378 1.00 94.19 242 VAL A O 1
ATOM 1834 N N . GLN A 1 243 ? 13.292 -1.094 -5.499 1.00 93.44 243 GLN A N 1
ATOM 1835 C CA . GLN A 1 243 ? 14.280 -1.979 -6.104 1.00 93.44 243 GLN A CA 1
ATOM 1836 C C . GLN A 1 243 ? 14.129 -3.391 -5.544 1.00 93.44 243 GLN A C 1
ATOM 1838 O O . GLN A 1 243 ? 14.290 -3.615 -4.348 1.00 93.44 243 GLN A O 1
ATOM 1843 N N . TYR A 1 244 ? 13.909 -4.352 -6.439 1.00 94.94 244 TYR A N 1
ATOM 1844 C CA . TYR A 1 244 ? 14.078 -5.766 -6.132 1.00 94.94 244 TYR A CA 1
ATOM 1845 C C . TYR A 1 244 ? 15.404 -6.252 -6.708 1.00 94.94 244 TYR A C 1
ATOM 1847 O O . TYR A 1 244 ? 15.680 -6.028 -7.888 1.00 94.94 244 TYR A O 1
ATOM 1855 N N . SER A 1 245 ? 16.223 -6.922 -5.906 1.00 93.38 245 SER A N 1
ATOM 1856 C CA . SER A 1 245 ? 17.509 -7.481 -6.337 1.00 93.38 245 SER A CA 1
ATOM 1857 C C . SER A 1 245 ? 17.604 -8.939 -5.940 1.00 93.38 245 SER A C 1
ATOM 1859 O O . SER A 1 245 ? 17.223 -9.293 -4.830 1.00 93.38 245 SER A O 1
ATOM 1861 N N . ALA A 1 246 ? 18.197 -9.766 -6.800 1.00 93.25 246 ALA A N 1
ATOM 1862 C CA . ALA A 1 246 ? 18.447 -11.177 -6.504 1.00 93.25 246 ALA A CA 1
ATOM 1863 C C . ALA A 1 246 ? 19.312 -11.405 -5.247 1.00 93.25 246 ALA A C 1
ATOM 1865 O O . ALA A 1 246 ? 19.286 -12.489 -4.671 1.00 93.25 246 ALA A O 1
ATOM 1866 N N . THR A 1 247 ? 20.084 -10.397 -4.831 1.00 89.81 247 THR A N 1
ATOM 1867 C CA . THR A 1 247 ? 21.018 -10.468 -3.696 1.00 89.81 247 THR A CA 1
ATOM 1868 C C . THR A 1 247 ? 20.524 -9.780 -2.424 1.00 89.81 247 THR A C 1
ATOM 1870 O O . THR A 1 247 ? 21.199 -9.865 -1.400 1.00 89.81 247 THR A O 1
ATOM 1873 N N . SER A 1 248 ? 19.385 -9.087 -2.467 1.00 87.69 248 SER A N 1
ATOM 1874 C CA . SER A 1 248 ? 18.788 -8.433 -1.297 1.00 87.69 248 SER A CA 1
ATOM 1875 C C . SER A 1 248 ? 17.292 -8.749 -1.230 1.00 87.69 248 SER A C 1
ATOM 1877 O O . SER A 1 248 ? 16.918 -9.916 -1.335 1.00 87.69 248 SER A O 1
ATOM 1879 N N . GLN A 1 249 ? 16.420 -7.757 -1.043 1.00 88.06 249 GLN A N 1
ATOM 1880 C CA . GLN A 1 249 ? 14.984 -7.981 -1.140 1.00 88.06 249 GLN A CA 1
ATOM 1881 C C . GLN A 1 249 ? 14.628 -8.329 -2.587 1.00 88.06 249 GLN A C 1
ATOM 1883 O O . GLN A 1 249 ? 14.637 -7.470 -3.466 1.00 88.06 249 GLN A O 1
ATOM 1888 N N . ASN A 1 250 ? 14.331 -9.598 -2.848 1.00 92.31 250 ASN A N 1
ATOM 1889 C CA . ASN A 1 250 ? 14.060 -10.097 -4.195 1.00 92.31 250 ASN A CA 1
ATOM 1890 C C . ASN A 1 250 ? 12.563 -10.248 -4.501 1.00 92.31 250 ASN A C 1
ATOM 1892 O O . ASN A 1 250 ? 12.204 -10.335 -5.672 1.00 92.31 250 ASN A O 1
ATOM 1896 N N . SER A 1 251 ? 11.700 -10.251 -3.486 1.00 92.12 251 SER A N 1
ATOM 1897 C CA . SER A 1 251 ? 10.249 -10.411 -3.598 1.00 92.12 251 SER A CA 1
ATOM 1898 C C . SER A 1 251 ? 9.503 -9.536 -2.590 1.00 92.12 251 SER A C 1
ATOM 1900 O O . SER A 1 251 ? 10.097 -8.864 -1.742 1.00 92.12 251 SER A O 1
ATOM 1902 N N . LEU A 1 252 ? 8.177 -9.558 -2.688 1.00 87.94 252 LEU A N 1
ATOM 1903 C CA . LEU A 1 252 ? 7.271 -9.066 -1.659 1.00 87.94 252 LEU A CA 1
ATOM 1904 C C . LEU A 1 252 ? 6.095 -10.033 -1.558 1.00 87.94 252 LEU A C 1
ATOM 1906 O O . LEU A 1 252 ? 5.484 -10.350 -2.582 1.00 87.94 252 LEU A O 1
ATOM 1910 N N . ASP A 1 253 ? 5.812 -10.497 -0.344 1.00 83.12 253 ASP A N 1
ATOM 1911 C CA . ASP A 1 253 ? 4.783 -11.502 -0.080 1.00 83.12 253 ASP A CA 1
ATOM 1912 C C . ASP A 1 253 ? 3.378 -11.022 -0.459 1.00 83.12 253 ASP A C 1
ATOM 1914 O O . ASP A 1 253 ? 3.144 -9.851 -0.748 1.00 83.12 253 ASP A O 1
ATOM 1918 N N . LEU A 1 254 ? 2.428 -11.954 -0.496 1.00 83.00 254 LEU A N 1
ATOM 1919 C CA . LEU A 1 254 ? 1.051 -11.689 -0.892 1.00 83.00 254 LEU A CA 1
ATOM 1920 C C . LEU A 1 254 ? 0.346 -10.756 0.106 1.00 83.00 254 LEU A C 1
ATOM 1922 O O . LEU A 1 254 ? 0.007 -11.179 1.208 1.00 83.00 254 LEU A O 1
ATOM 1926 N N . HIS A 1 255 ? 0.054 -9.532 -0.321 1.00 76.94 255 HIS A N 1
ATOM 1927 C CA . HIS A 1 255 ? -0.498 -8.454 0.501 1.00 76.94 255 HIS A CA 1
ATOM 1928 C C . HIS A 1 255 ? -1.589 -7.683 -0.253 1.00 76.94 255 HIS A C 1
ATOM 1930 O O . HIS A 1 255 ? -1.925 -7.991 -1.400 1.00 76.94 255 HIS A O 1
ATOM 1936 N N . ARG A 1 256 ? -2.165 -6.672 0.396 1.00 79.25 256 ARG A N 1
ATOM 1937 C CA . ARG A 1 256 ? -3.024 -5.662 -0.233 1.00 79.25 256 ARG A CA 1
ATOM 1938 C C . ARG A 1 256 ? -2.437 -4.283 -0.046 1.00 79.25 256 ARG A C 1
ATOM 1940 O O . ARG A 1 256 ? -1.811 -4.011 0.976 1.00 79.25 256 ARG A O 1
ATOM 1947 N N . ASP A 1 257 ? -2.759 -3.400 -0.981 1.00 77.25 257 ASP A N 1
ATOM 1948 C CA . ASP A 1 257 ? -2.441 -2.001 -0.795 1.00 77.25 257 ASP A CA 1
ATOM 1949 C C . ASP A 1 257 ? -3.528 -1.310 0.002 1.00 77.25 257 ASP A C 1
ATOM 1951 O O . ASP A 1 257 ? -4.737 -1.489 -0.163 1.00 77.25 257 ASP A O 1
ATOM 1955 N N . ALA A 1 258 ? -3.033 -0.419 0.828 1.00 70.31 258 ALA A N 1
ATOM 1956 C CA . ALA A 1 258 ? -3.738 0.557 1.610 1.00 70.31 258 ALA A CA 1
ATOM 1957 C C . ALA A 1 258 ? -4.432 1.664 0.779 1.00 70.31 258 ALA A C 1
ATOM 1959 O O . ALA A 1 258 ? -4.358 2.843 1.129 1.00 70.31 258 ALA A O 1
ATOM 1960 N N . THR A 1 259 ? -5.023 1.323 -0.369 1.00 74.00 259 THR A N 1
ATOM 1961 C CA . THR A 1 259 ? -5.484 2.270 -1.398 1.00 74.00 259 THR A CA 1
ATOM 1962 C C . THR A 1 259 ? -6.729 1.751 -2.132 1.00 74.00 259 THR A C 1
ATOM 1964 O O . THR A 1 259 ? -6.935 0.542 -2.257 1.00 74.00 259 THR A O 1
ATOM 1967 N N . PRO A 1 260 ? -7.591 2.629 -2.678 1.00 78.12 260 PRO A N 1
ATOM 1968 C CA . PRO A 1 260 ? -8.592 2.244 -3.663 1.00 78.12 260 PRO A CA 1
ATOM 1969 C C . PRO A 1 260 ? -7.922 1.705 -4.913 1.00 78.12 260 PRO A C 1
ATOM 1971 O O . PRO A 1 260 ? -8.359 0.690 -5.465 1.00 78.12 260 PRO A O 1
ATOM 1974 N N . LEU A 1 261 ? -6.861 2.390 -5.339 1.00 88.06 261 LEU A N 1
ATOM 1975 C CA . LEU A 1 261 ? -6.173 2.130 -6.580 1.00 88.06 261 LEU A CA 1
ATOM 1976 C C . LEU A 1 261 ? -4.667 2.272 -6.405 1.00 88.06 261 LEU A C 1
ATOM 1978 O O . LEU A 1 261 ? -4.170 3.258 -5.855 1.00 88.06 261 LEU A O 1
ATOM 1982 N N . SER A 1 262 ? -3.968 1.302 -6.969 1.00 92.50 262 SER A N 1
ATOM 1983 C CA . SER A 1 262 ? -2.525 1.300 -7.088 1.00 92.50 262 SER A CA 1
ATOM 1984 C C . SER A 1 262 ? -2.131 1.116 -8.538 1.00 92.50 262 SER A C 1
ATOM 1986 O O . SER A 1 262 ? -2.861 0.532 -9.350 1.00 92.50 262 SER A O 1
ATOM 1988 N N . PHE A 1 263 ? -0.947 1.611 -8.871 1.00 94.12 263 PHE A N 1
ATOM 1989 C CA . PHE A 1 263 ? -0.275 1.147 -10.065 1.00 94.12 263 PHE A CA 1
ATOM 1990 C C . PHE A 1 263 ? 1.211 0.969 -9.825 1.00 94.12 263 PHE A C 1
ATOM 1992 O O . PHE A 1 263 ? 1.818 1.675 -9.019 1.00 94.12 263 PHE A O 1
ATOM 1999 N N . ASN A 1 264 ? 1.797 0.055 -10.588 1.00 97.06 264 ASN A N 1
ATOM 2000 C CA . ASN A 1 264 ? 3.235 -0.116 -10.651 1.00 97.06 264 ASN A CA 1
ATOM 2001 C C . ASN A 1 264 ? 3.726 -0.042 -12.102 1.00 97.06 264 ASN A C 1
ATOM 2003 O O . ASN A 1 264 ? 2.986 -0.375 -13.022 1.00 97.06 264 ASN A O 1
ATOM 2007 N N . VAL A 1 265 ? 4.940 0.462 -12.324 1.00 98.19 265 VAL A N 1
ATOM 2008 C CA . VAL A 1 265 ? 5.529 0.675 -13.656 1.00 98.19 265 VAL A CA 1
ATOM 2009 C C . VAL A 1 265 ? 6.909 0.051 -13.689 1.00 98.19 265 VAL A C 1
ATOM 2011 O O . VAL A 1 265 ? 7.738 0.370 -12.838 1.00 98.19 265 VAL A O 1
ATOM 2014 N N . LEU A 1 266 ? 7.188 -0.789 -14.684 1.00 98.38 266 LEU A N 1
ATOM 2015 C CA . LEU A 1 266 ? 8.540 -1.299 -14.897 1.00 98.38 266 LEU A CA 1
ATOM 2016 C C . LEU A 1 266 ? 9.425 -0.183 -15.470 1.00 98.38 266 LEU A C 1
ATOM 2018 O O . LEU A 1 266 ? 9.151 0.312 -16.562 1.00 98.38 266 LEU A O 1
ATOM 2022 N N . LEU A 1 267 ? 10.477 0.213 -14.750 1.00 98.19 267 LEU A N 1
ATOM 2023 C CA . LEU A 1 267 ? 11.324 1.338 -15.153 1.00 98.19 267 LEU A CA 1
ATOM 2024 C C . LEU A 1 267 ? 12.540 0.917 -15.969 1.00 98.19 267 LEU A C 1
ATOM 2026 O O . LEU A 1 267 ? 12.859 1.581 -16.949 1.00 98.19 267 LEU A O 1
ATOM 2030 N N . ASN A 1 268 ? 13.231 -0.152 -15.581 1.00 97.25 268 ASN A N 1
ATOM 2031 C CA . ASN A 1 268 ? 14.462 -0.569 -16.245 1.00 97.25 268 ASN A CA 1
ATOM 2032 C C . ASN A 1 268 ? 14.234 -1.711 -17.245 1.00 97.25 268 ASN A C 1
ATOM 2034 O O . ASN A 1 268 ? 13.238 -2.434 -17.187 1.00 97.25 268 ASN A O 1
ATOM 2038 N N . SER A 1 269 ? 15.178 -1.849 -18.178 1.00 96.44 269 SER A N 1
ATOM 2039 C CA . SER A 1 269 ? 15.134 -2.875 -19.220 1.00 96.44 269 SER A CA 1
ATOM 2040 C C . SER A 1 269 ? 14.987 -4.287 -18.634 1.00 96.44 269 SER A C 1
ATOM 2042 O O . SER A 1 269 ? 15.734 -4.630 -17.711 1.00 96.44 269 SER A O 1
ATOM 2044 N N . PRO A 1 270 ? 14.105 -5.140 -19.198 1.00 94.19 270 PRO A N 1
ATOM 2045 C CA . PRO A 1 270 ? 14.009 -6.555 -18.840 1.00 94.19 270 PRO A CA 1
ATOM 2046 C C . PRO A 1 270 ? 15.315 -7.336 -19.020 1.00 94.19 270 PRO A C 1
ATOM 2048 O O . PRO A 1 270 ? 15.455 -8.414 -18.467 1.00 94.19 270 PRO A O 1
ATOM 2051 N N . HIS A 1 271 ? 16.291 -6.807 -19.765 1.00 95.19 271 HIS A N 1
ATOM 2052 C CA . HIS A 1 271 ? 17.610 -7.432 -19.903 1.00 95.19 271 HIS A CA 1
ATOM 2053 C C . HIS A 1 271 ? 18.488 -7.304 -18.647 1.00 95.19 271 HIS A C 1
ATOM 2055 O O . HIS A 1 271 ? 19.527 -7.950 -18.564 1.00 95.19 271 HIS A O 1
ATOM 2061 N N . HIS A 1 272 ? 18.097 -6.476 -17.672 1.00 95.12 272 HIS A N 1
ATOM 2062 C CA . HIS A 1 272 ? 18.848 -6.274 -16.430 1.00 95.12 272 HIS A CA 1
ATOM 2063 C C . HIS A 1 272 ? 18.396 -7.174 -15.272 1.00 95.12 272 HIS A C 1
ATOM 2065 O O . HIS A 1 272 ? 18.941 -7.047 -14.173 1.00 95.12 272 HIS A O 1
ATOM 2071 N N . PHE A 1 273 ? 17.408 -8.052 -15.475 1.00 97.19 273 PHE A N 1
ATOM 2072 C CA . PHE A 1 273 ? 16.946 -8.981 -14.445 1.00 97.19 273 PHE A CA 1
ATOM 2073 C C . PHE A 1 273 ? 16.270 -10.231 -15.025 1.00 97.19 273 PHE A C 1
ATOM 2075 O O . PHE A 1 273 ? 15.781 -10.218 -16.148 1.00 97.19 273 PHE A O 1
ATOM 2082 N N . GLU A 1 274 ? 16.188 -11.294 -14.225 1.00 97.31 274 GLU A N 1
ATOM 2083 C CA . GLU A 1 274 ? 15.339 -12.465 -14.499 1.00 97.31 274 GLU A CA 1
ATOM 2084 C C . GLU A 1 274 ? 14.332 -12.678 -13.361 1.00 97.31 274 GLU A C 1
ATOM 2086 O O . GLU A 1 274 ? 14.548 -12.242 -12.226 1.00 97.31 274 GLU A O 1
ATOM 2091 N N . GLY A 1 275 ? 13.219 -13.348 -13.661 1.00 95.88 275 GLY A N 1
ATOM 2092 C CA . GLY A 1 275 ? 12.107 -13.515 -12.726 1.00 95.88 275 GLY A CA 1
ATOM 2093 C C . GLY A 1 275 ? 11.269 -12.240 -12.578 1.00 95.88 275 GLY A C 1
ATOM 2094 O O . GLY A 1 275 ? 11.071 -11.481 -13.530 1.00 95.88 275 GLY A O 1
ATOM 2095 N N . GLY A 1 276 ? 10.746 -12.001 -11.378 1.00 95.56 276 GLY A N 1
ATOM 2096 C CA . GLY A 1 276 ? 9.932 -10.827 -11.082 1.00 95.56 276 GLY A CA 1
ATOM 2097 C C . GLY A 1 276 ? 8.513 -10.882 -11.656 1.00 95.56 276 GLY A C 1
ATOM 2098 O O . GLY A 1 276 ? 7.974 -11.935 -11.999 1.00 95.56 276 GLY A O 1
ATOM 2099 N N . GLY A 1 277 ? 7.897 -9.703 -11.756 1.00 96.94 277 GLY A N 1
ATOM 2100 C CA . GLY A 1 277 ? 6.493 -9.535 -12.136 1.00 96.94 277 GLY A CA 1
ATOM 2101 C C . GLY A 1 277 ? 5.586 -9.310 -10.928 1.00 96.94 277 GLY A C 1
ATOM 2102 O O . GLY A 1 277 ? 6.029 -9.352 -9.779 1.00 96.94 277 GLY A O 1
ATOM 2103 N N . THR A 1 278 ? 4.317 -9.025 -11.203 1.00 97.56 278 THR A N 1
ATOM 2104 C CA . THR A 1 278 ? 3.298 -8.799 -10.170 1.00 97.56 278 THR A CA 1
ATOM 2105 C C . THR A 1 278 ? 2.235 -9.877 -10.278 1.00 97.56 278 THR A C 1
ATOM 2107 O O . THR A 1 278 ? 1.531 -9.950 -11.282 1.00 97.56 278 THR A O 1
ATOM 2110 N N . PHE A 1 279 ? 2.137 -10.730 -9.266 1.00 96.50 279 PHE A N 1
ATOM 2111 C CA . PHE A 1 279 ? 1.091 -11.740 -9.164 1.00 96.50 279 PHE A CA 1
ATOM 2112 C C . PHE A 1 279 ? -0.186 -11.112 -8.610 1.00 96.50 279 PHE A C 1
ATOM 2114 O O . PHE A 1 279 ? -0.112 -10.427 -7.597 1.00 96.50 279 PHE A O 1
ATOM 2121 N N . ILE A 1 280 ? -1.336 -11.350 -9.243 1.00 93.75 280 ILE A N 1
ATOM 2122 C CA . ILE A 1 280 ? -2.662 -10.960 -8.752 1.00 93.75 280 ILE A CA 1
ATOM 2123 C C . ILE A 1 280 ? -3.437 -12.239 -8.410 1.00 93.75 280 ILE A C 1
ATOM 2125 O O . ILE A 1 280 ? -3.613 -13.122 -9.245 1.00 93.75 280 ILE A O 1
ATOM 2129 N N . GLU A 1 281 ? -3.918 -12.353 -7.171 1.00 88.56 281 GLU A N 1
ATOM 2130 C CA . GLU A 1 281 ? -4.601 -13.567 -6.700 1.00 88.56 281 GLU A CA 1
ATOM 2131 C C . GLU A 1 281 ? -5.959 -13.767 -7.385 1.00 88.56 281 GLU A C 1
ATOM 2133 O O . GLU A 1 281 ? -6.344 -14.893 -7.694 1.00 88.56 281 GLU A O 1
ATOM 2138 N N . ALA A 1 282 ? -6.684 -12.675 -7.648 1.00 85.88 282 ALA A N 1
ATOM 2139 C CA . ALA A 1 282 ? -8.063 -12.734 -8.131 1.00 85.88 282 ALA A CA 1
ATOM 2140 C C . ALA A 1 282 ? -8.221 -13.402 -9.504 1.00 85.88 282 ALA A C 1
ATOM 2142 O O . ALA A 1 282 ? -9.282 -13.961 -9.778 1.00 85.88 282 ALA A O 1
ATOM 2143 N N . ASP A 1 283 ? -7.191 -13.349 -10.347 1.00 89.88 283 ASP A N 1
ATOM 2144 C CA . ASP A 1 283 ? -7.133 -14.034 -11.641 1.00 89.88 283 ASP A CA 1
ATOM 2145 C C . ASP A 1 283 ? -6.013 -15.089 -11.709 1.00 89.88 283 ASP A C 1
ATOM 2147 O O . ASP A 1 283 ? -5.770 -15.659 -12.773 1.00 89.88 283 ASP A O 1
ATOM 2151 N N . ALA A 1 284 ? -5.359 -15.364 -10.572 1.00 91.38 284 ALA A N 1
ATOM 2152 C CA . ALA A 1 284 ? -4.240 -16.291 -10.424 1.00 91.38 284 ALA A CA 1
ATOM 2153 C C . ALA A 1 284 ? -3.125 -16.085 -11.468 1.00 91.38 284 ALA A C 1
ATOM 2155 O O . ALA A 1 284 ? -2.518 -17.050 -11.944 1.00 91.38 284 ALA A O 1
ATOM 2156 N N . ARG A 1 285 ? -2.850 -14.828 -11.842 1.00 94.25 285 ARG A N 1
ATOM 2157 C CA . ARG A 1 285 ? -1.934 -14.496 -12.936 1.00 94.25 285 ARG A CA 1
ATOM 2158 C C . ARG A 1 285 ? -0.760 -13.644 -12.478 1.00 94.25 285 ARG A C 1
ATOM 2160 O O . ARG A 1 285 ? -0.914 -12.661 -11.760 1.00 94.25 285 ARG A O 1
ATOM 2167 N N . THR A 1 286 ? 0.420 -13.957 -13.011 1.00 97.00 286 THR A N 1
ATOM 2168 C CA . THR A 1 286 ? 1.580 -13.058 -12.973 1.00 97.00 286 THR A CA 1
ATOM 2169 C C . THR A 1 286 ? 1.586 -12.134 -14.186 1.00 97.00 286 THR A C 1
ATOM 2171 O O . THR A 1 286 ? 1.607 -12.577 -15.337 1.00 97.00 286 THR A O 1
ATOM 2174 N N . TYR A 1 287 ? 1.607 -10.833 -13.923 1.00 97.56 287 TYR A N 1
ATOM 2175 C CA . TYR A 1 287 ? 1.740 -9.783 -14.918 1.00 97.56 287 TYR A CA 1
ATOM 2176 C C . TYR A 1 287 ? 3.215 -9.424 -15.116 1.00 97.56 287 TYR A C 1
ATOM 2178 O O . TYR A 1 287 ? 3.872 -8.878 -14.225 1.00 97.56 287 TYR A O 1
ATOM 2186 N N . HIS A 1 288 ? 3.712 -9.694 -16.323 1.00 97.00 288 HIS A N 1
ATOM 2187 C CA . HIS A 1 288 ? 4.986 -9.187 -16.828 1.00 97.00 288 HIS A CA 1
ATOM 2188 C C . HIS A 1 288 ? 4.687 -8.037 -17.791 1.00 97.00 288 HIS A C 1
ATOM 2190 O O . HIS A 1 288 ? 4.363 -8.257 -18.958 1.00 97.00 288 HIS A O 1
ATOM 2196 N N . ILE A 1 289 ? 4.707 -6.810 -17.273 1.00 97.38 289 ILE A N 1
ATOM 2197 C CA . ILE A 1 289 ? 4.410 -5.615 -18.070 1.00 97.38 289 ILE A CA 1
ATOM 2198 C C . ILE A 1 289 ? 5.645 -5.153 -18.856 1.00 97.38 289 ILE A C 1
ATOM 2200 O O . ILE A 1 289 ? 6.761 -5.287 -18.346 1.00 97.38 289 ILE A O 1
ATOM 2204 N N . PRO A 1 290 ? 5.480 -4.594 -20.070 1.00 98.00 290 PRO A N 1
ATOM 2205 C CA . PRO A 1 290 ? 6.602 -4.015 -20.800 1.00 98.00 290 PRO A CA 1
ATOM 2206 C C . PRO A 1 290 ? 7.206 -2.817 -20.053 1.00 98.00 290 PRO A C 1
ATOM 2208 O O . PRO A 1 290 ? 6.523 -2.147 -19.275 1.00 98.00 290 PRO A O 1
ATOM 2211 N N . GLN A 1 291 ? 8.476 -2.509 -20.324 1.00 98.38 291 GLN A N 1
ATOM 2212 C CA . GLN A 1 291 ? 9.122 -1.311 -19.780 1.00 98.38 291 GLN A CA 1
ATOM 2213 C C . GLN A 1 291 ? 8.297 -0.055 -20.118 1.00 98.38 291 GLN A C 1
ATOM 2215 O O . GLN A 1 291 ? 7.718 0.060 -21.203 1.00 98.38 291 GLN A O 1
ATOM 2220 N N . GLY A 1 292 ? 8.176 0.849 -19.148 1.00 98.31 292 GLY A N 1
ATOM 2221 C CA . GLY A 1 292 ? 7.397 2.083 -19.244 1.00 98.31 292 GLY A CA 1
ATOM 2222 C C . GLY A 1 292 ? 5.877 1.909 -19.189 1.00 98.31 292 GLY A C 1
ATOM 2223 O O . GLY A 1 292 ? 5.153 2.904 -19.144 1.00 98.31 292 GLY A O 1
ATOM 2224 N N . HIS A 1 293 ? 5.359 0.680 -19.152 1.00 98.44 293 HIS A N 1
ATOM 2225 C CA . HIS A 1 293 ? 3.929 0.435 -18.964 1.00 98.44 293 HIS A CA 1
ATOM 2226 C C . HIS A 1 293 ? 3.596 0.329 -17.482 1.00 98.44 293 HIS A C 1
ATOM 2228 O O . HIS A 1 293 ? 4.421 -0.129 -16.692 1.00 98.44 293 HIS A O 1
ATOM 2234 N N . CYS A 1 294 ? 2.380 0.731 -17.116 1.00 96.81 294 CYS A N 1
ATOM 2235 C CA . CYS A 1 294 ? 1.852 0.579 -15.774 1.00 96.81 294 CYS A CA 1
ATOM 2236 C C . CYS A 1 294 ? 0.805 -0.534 -15.697 1.00 96.81 294 CYS A C 1
ATOM 2238 O O . CYS A 1 294 ? -0.095 -0.607 -16.534 1.00 96.81 294 CYS A O 1
ATOM 2240 N N . LEU A 1 295 ? 0.911 -1.389 -14.682 1.00 98.00 295 LEU A N 1
ATOM 2241 C CA . LEU A 1 295 ? -0.169 -2.266 -14.249 1.00 98.00 295 LEU A CA 1
ATOM 2242 C C . LEU A 1 295 ? -1.019 -1.494 -13.248 1.00 98.00 295 LEU A C 1
ATOM 2244 O O . LEU A 1 295 ? -0.524 -1.108 -12.195 1.00 98.00 295 LEU A O 1
ATOM 2248 N N . VAL A 1 296 ? -2.288 -1.286 -13.570 1.00 96.56 296 VAL A N 1
ATOM 2249 C CA . VAL A 1 296 ? -3.270 -0.659 -12.689 1.00 96.56 296 VAL A CA 1
ATOM 2250 C C . VAL A 1 296 ? -4.146 -1.746 -12.082 1.00 96.56 296 VAL A C 1
ATOM 2252 O O . VAL A 1 296 ? -4.701 -2.576 -12.804 1.00 96.56 296 VAL A O 1
ATOM 2255 N N . HIS A 1 297 ? -4.305 -1.727 -10.764 1.00 93.88 297 HIS A N 1
ATOM 2256 C CA . HIS A 1 297 ? -5.166 -2.656 -10.040 1.00 93.88 297 HIS A CA 1
ATOM 2257 C C . HIS A 1 297 ? -5.752 -1.989 -8.796 1.00 93.88 297 HIS A C 1
ATOM 2259 O O . HIS A 1 297 ? -5.224 -1.000 -8.287 1.00 93.88 297 HIS A O 1
ATOM 2265 N N . SER A 1 298 ? -6.869 -2.516 -8.291 1.00 88.88 298 SER A N 1
ATOM 2266 C CA . SER A 1 298 ? -7.379 -2.057 -7.000 1.00 88.88 298 SER A CA 1
ATOM 2267 C C . SER A 1 298 ? -6.409 -2.446 -5.888 1.00 88.88 298 SER A C 1
ATOM 2269 O O . SER A 1 298 ? -5.912 -3.574 -5.880 1.00 88.88 298 SER A O 1
ATOM 2271 N N . GLY A 1 299 ? -6.193 -1.558 -4.916 1.00 84.06 299 GLY A N 1
ATOM 2272 C CA . GLY A 1 299 ? -5.416 -1.904 -3.725 1.00 84.06 299 GLY A CA 1
ATOM 2273 C C . GLY A 1 299 ? -6.085 -2.989 -2.876 1.00 84.06 299 GLY A C 1
ATOM 2274 O O . GLY A 1 299 ? -5.417 -3.752 -2.187 1.00 84.06 299 GLY A O 1
ATOM 2275 N N . LYS A 1 300 ? -7.403 -3.181 -3.041 1.00 77.50 300 LYS A N 1
ATOM 2276 C CA . LYS A 1 300 ? -8.146 -4.288 -2.424 1.00 77.50 300 LYS A CA 1
ATOM 2277 C C . LYS A 1 300 ? -7.799 -5.672 -2.986 1.00 77.50 300 LYS A C 1
ATOM 2279 O O . LYS A 1 300 ? -8.266 -6.672 -2.437 1.00 77.50 300 LYS A O 1
ATOM 2284 N N . LEU A 1 301 ? -7.064 -5.764 -4.092 1.00 84.38 301 LEU A N 1
ATOM 2285 C CA . LEU A 1 301 ? -6.658 -7.049 -4.652 1.00 84.38 301 LEU A CA 1
ATOM 2286 C C . LEU A 1 301 ? -5.425 -7.577 -3.932 1.00 84.38 301 LEU A C 1
ATOM 2288 O O . LEU A 1 301 ? -4.440 -6.856 -3.776 1.00 84.38 301 LEU A O 1
ATOM 2292 N N . ARG A 1 302 ? -5.475 -8.852 -3.527 1.00 84.50 302 ARG A N 1
ATOM 2293 C CA . ARG A 1 302 ? -4.275 -9.532 -3.043 1.00 84.50 302 ARG A CA 1
ATOM 2294 C C . ARG A 1 302 ? -3.299 -9.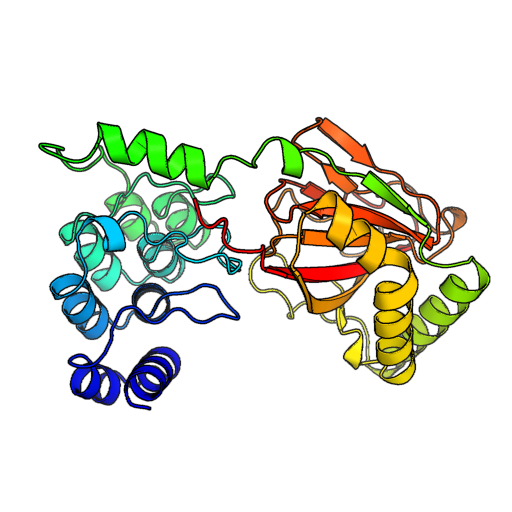689 -4.188 1.00 84.50 302 ARG A C 1
ATOM 2296 O O . ARG A 1 302 ? -3.673 -10.179 -5.258 1.00 84.50 302 ARG A O 1
ATOM 2303 N N . HIS A 1 303 ? -2.069 -9.272 -3.953 1.00 91.12 303 HIS A N 1
ATOM 2304 C CA . HIS A 1 303 ? -1.017 -9.322 -4.945 1.00 91.12 303 HIS A CA 1
ATOM 2305 C C . HIS A 1 303 ? 0.362 -9.470 -4.302 1.00 91.12 303 HIS A C 1
ATOM 2307 O O . HIS A 1 303 ? 0.539 -9.206 -3.118 1.00 91.12 303 HIS A O 1
ATOM 2313 N N . ALA A 1 304 ? 1.326 -9.956 -5.077 1.00 91.94 304 ALA A N 1
ATOM 2314 C CA . ALA A 1 304 ? 2.695 -10.192 -4.630 1.00 91.94 304 ALA A CA 1
ATOM 2315 C C . ALA A 1 304 ? 3.685 -9.711 -5.694 1.00 91.94 304 ALA A C 1
ATOM 2317 O O . ALA A 1 304 ? 3.374 -9.708 -6.892 1.00 91.94 304 ALA A O 1
ATOM 2318 N N . ALA A 1 305 ? 4.894 -9.342 -5.274 1.00 95.81 305 ALA A N 1
ATOM 2319 C CA . ALA A 1 305 ? 6.015 -9.193 -6.193 1.00 95.81 305 ALA A CA 1
ATOM 2320 C C . ALA A 1 305 ? 6.767 -10.523 -6.242 1.00 95.81 305 ALA A C 1
ATOM 2322 O O . ALA A 1 305 ? 7.354 -10.946 -5.246 1.00 95.81 305 ALA A O 1
ATOM 2323 N N . ASN A 1 306 ? 6.743 -11.185 -7.399 1.00 96.38 306 ASN A N 1
ATOM 2324 C CA . ASN A 1 306 ? 7.431 -12.462 -7.551 1.00 96.38 306 ASN A CA 1
ATOM 2325 C C . ASN A 1 306 ? 8.953 -12.288 -7.422 1.00 96.38 306 ASN A C 1
ATOM 2327 O O . ASN A 1 306 ? 9.467 -11.220 -7.768 1.00 96.38 306 ASN A O 1
ATOM 2331 N N . PRO A 1 307 ? 9.681 -13.333 -6.990 1.00 96.25 307 PRO A N 1
ATOM 2332 C CA . PRO A 1 307 ? 11.122 -13.252 -6.800 1.00 96.25 307 PRO A CA 1
ATOM 2333 C C . PRO A 1 307 ? 11.882 -12.878 -8.073 1.00 96.25 307 PRO A C 1
ATOM 2335 O O . PRO A 1 307 ? 11.694 -13.483 -9.131 1.00 96.25 307 PRO A O 1
ATOM 2338 N N . VAL A 1 308 ? 12.779 -11.904 -7.952 1.00 97.50 308 VAL A N 1
ATOM 2339 C CA . VAL A 1 308 ? 13.851 -11.631 -8.913 1.00 97.50 308 VAL A CA 1
ATOM 2340 C C . VAL A 1 308 ? 14.985 -12.621 -8.660 1.00 97.50 308 VAL A C 1
ATOM 2342 O O . VAL A 1 308 ? 15.534 -12.677 -7.562 1.00 97.50 308 VAL A O 1
ATOM 2345 N N . THR A 1 309 ? 15.339 -13.416 -9.665 1.00 97.12 309 THR A N 1
ATOM 2346 C CA . THR A 1 309 ? 16.341 -14.491 -9.540 1.00 97.12 309 THR A CA 1
ATOM 2347 C C . THR A 1 309 ? 17.713 -14.092 -10.069 1.00 97.12 309 THR A C 1
ATOM 2349 O O . THR A 1 309 ? 18.711 -14.715 -9.718 1.00 97.12 309 THR A O 1
ATOM 2352 N N . PHE A 1 310 ? 17.781 -13.035 -10.878 1.00 97.56 310 PHE A N 1
ATOM 2353 C CA . PHE A 1 310 ? 19.024 -12.459 -11.380 1.00 97.56 310 PHE A CA 1
ATOM 2354 C C . PHE A 1 310 ? 18.893 -10.941 -11.511 1.00 97.56 310 PHE A C 1
ATOM 2356 O O . PHE A 1 310 ? 17.820 -10.441 -11.840 1.00 97.56 310 PHE A O 1
ATOM 2363 N N . GLY A 1 311 ? 19.994 -10.216 -11.299 1.00 96.31 311 GLY A N 1
ATOM 2364 C CA . GLY A 1 311 ? 20.070 -8.777 -11.541 1.00 96.31 311 GLY A CA 1
ATOM 2365 C C . GLY A 1 311 ? 19.188 -7.936 -10.615 1.00 96.31 311 GLY A C 1
ATOM 2366 O O . GLY A 1 311 ? 19.003 -8.258 -9.439 1.00 96.31 311 GLY A O 1
ATOM 2367 N N . SER A 1 312 ? 18.685 -6.813 -11.132 1.00 95.12 312 SER A N 1
ATOM 2368 C CA . SER A 1 312 ? 17.866 -5.863 -10.371 1.00 95.12 312 SER A CA 1
ATOM 2369 C C . SER A 1 312 ? 16.688 -5.349 -11.187 1.00 95.12 312 SER A C 1
ATOM 2371 O O . SER A 1 312 ? 16.856 -4.887 -12.313 1.00 95.12 312 SER A O 1
ATOM 2373 N N . ARG A 1 313 ? 15.496 -5.376 -10.593 1.00 97.19 313 ARG A N 1
ATOM 2374 C CA . ARG A 1 313 ? 14.246 -4.864 -11.158 1.00 97.19 313 ARG A CA 1
ATOM 2375 C C . ARG A 1 313 ? 13.856 -3.581 -10.439 1.00 97.19 313 ARG A C 1
ATOM 2377 O O . ARG A 1 313 ? 13.638 -3.597 -9.229 1.00 97.19 313 ARG A O 1
ATOM 2384 N N . LEU A 1 314 ? 13.723 -2.492 -11.191 1.00 97.12 314 LEU A N 1
ATOM 2385 C CA . LEU A 1 314 ? 13.324 -1.193 -10.667 1.00 97.12 314 LEU A CA 1
ATOM 2386 C C . LEU A 1 314 ? 11.895 -0.850 -11.086 1.00 97.12 314 LEU A C 1
ATOM 2388 O O . LEU A 1 314 ? 11.543 -0.919 -12.267 1.00 97.12 314 LEU A O 1
ATOM 2392 N N . VAL A 1 315 ? 11.077 -0.468 -10.109 1.00 97.50 315 VAL A N 1
ATOM 2393 C CA . VAL A 1 315 ? 9.643 -0.241 -10.287 1.00 97.50 315 VAL A CA 1
ATOM 2394 C C . VAL A 1 315 ? 9.244 1.104 -9.682 1.00 97.50 315 VAL A C 1
ATOM 2396 O O . VAL A 1 315 ? 9.666 1.430 -8.579 1.00 97.50 315 VAL A O 1
ATOM 2399 N N . LEU A 1 316 ? 8.425 1.888 -10.384 1.00 97.75 316 LEU A N 1
ATOM 2400 C CA . LEU A 1 316 ? 7.708 3.030 -9.799 1.00 97.75 316 LEU A CA 1
ATOM 2401 C C . LEU A 1 316 ? 6.361 2.537 -9.283 1.00 97.75 316 LEU A C 1
ATOM 2403 O O . LEU A 1 316 ? 5.623 1.923 -10.048 1.00 97.75 316 LEU A O 1
ATOM 2407 N N . VAL A 1 317 ? 6.024 2.837 -8.036 1.00 96.44 317 VAL A N 1
ATOM 2408 C CA . VAL A 1 317 ? 4.743 2.507 -7.408 1.00 96.44 317 VAL A CA 1
ATOM 2409 C C . VAL A 1 317 ? 4.023 3.797 -7.044 1.00 96.44 317 VAL A C 1
ATOM 2411 O O . VAL A 1 317 ? 4.638 4.749 -6.560 1.00 96.44 317 VAL A O 1
ATOM 2414 N N . ALA A 1 318 ? 2.719 3.837 -7.295 1.00 94.12 318 ALA A N 1
ATOM 2415 C CA . ALA A 1 318 ? 1.868 4.945 -6.900 1.00 94.12 318 ALA A CA 1
ATOM 2416 C C . ALA A 1 318 ? 0.609 4.452 -6.203 1.00 94.12 318 ALA A C 1
ATOM 2418 O O . ALA A 1 318 ? -0.070 3.537 -6.672 1.00 94.12 318 ALA A O 1
ATOM 2419 N N . PHE A 1 319 ? 0.272 5.157 -5.135 1.00 91.06 319 PHE A N 1
ATOM 2420 C CA . PHE A 1 319 ? -0.931 4.973 -4.347 1.00 91.06 319 PHE A CA 1
ATOM 2421 C C . PHE A 1 319 ? -1.863 6.148 -4.606 1.00 91.06 319 PHE A C 1
ATOM 2423 O O . PHE A 1 319 ? -1.453 7.304 -4.470 1.00 91.06 319 PHE A O 1
ATOM 2430 N N . LEU A 1 320 ? -3.098 5.861 -5.023 1.00 88.50 320 LEU A N 1
ATOM 2431 C CA . LEU A 1 320 ? -4.065 6.874 -5.437 1.00 88.50 320 LEU A CA 1
ATOM 2432 C C . LEU A 1 320 ? -5.332 6.818 -4.590 1.00 88.50 320 LEU A C 1
ATOM 2434 O O . LEU A 1 320 ? -5.956 5.764 -4.464 1.00 88.50 320 LEU A O 1
ATOM 2438 N N . ASP A 1 321 ? -5.743 7.982 -4.098 1.00 82.19 321 ASP A N 1
ATOM 2439 C CA . ASP A 1 321 ? -7.048 8.188 -3.484 1.00 82.19 321 ASP A CA 1
ATOM 2440 C C . ASP A 1 321 ? -8.073 8.524 -4.556 1.00 82.19 321 ASP A C 1
ATOM 2442 O O . ASP A 1 321 ? -7.779 9.242 -5.515 1.00 82.19 321 ASP A O 1
ATOM 2446 N N . ILE A 1 322 ? -9.278 7.976 -4.403 1.00 80.56 322 ILE A N 1
ATOM 2447 C CA . ILE A 1 322 ? -10.367 8.140 -5.358 1.00 80.56 322 ILE A CA 1
ATOM 2448 C C . ILE A 1 322 ? -11.642 8.490 -4.606 1.00 80.56 322 ILE A C 1
ATOM 2450 O O . ILE A 1 322 ? -12.048 7.758 -3.706 1.00 80.56 322 ILE A O 1
ATOM 2454 N N . GLU A 1 323 ? -12.312 9.556 -5.037 1.00 76.81 323 GLU A N 1
ATOM 2455 C CA . GLU A 1 323 ? -13.679 9.854 -4.615 1.00 76.81 323 GLU A CA 1
ATOM 2456 C C . GLU A 1 323 ? -14.629 9.676 -5.792 1.00 76.81 323 GLU A C 1
ATOM 2458 O O . GLU A 1 323 ? -14.417 10.236 -6.872 1.00 76.81 323 GLU A O 1
ATOM 2463 N N . ASN A 1 324 ? -15.699 8.917 -5.573 1.00 70.94 324 ASN A N 1
ATOM 2464 C CA . ASN A 1 324 ? -16.762 8.724 -6.551 1.00 70.94 324 ASN A CA 1
ATOM 2465 C C . ASN A 1 324 ? -17.854 9.769 -6.330 1.00 70.94 324 ASN A C 1
ATOM 2467 O O . ASN A 1 324 ? -18.127 10.147 -5.189 1.00 70.94 324 ASN A O 1
ATOM 2471 N N . LYS A 1 325 ? -18.547 10.177 -7.399 1.00 56.88 325 LYS A N 1
ATOM 2472 C CA . LYS A 1 325 ? -19.786 10.947 -7.239 1.00 56.88 325 LYS A CA 1
ATOM 2473 C C . LYS A 1 325 ? -20.737 10.112 -6.389 1.00 56.88 325 LYS A C 1
ATOM 2475 O O . LYS A 1 325 ? -21.104 9.009 -6.797 1.00 56.88 325 LYS A O 1
ATOM 2480 N N . SER A 1 326 ? -21.119 10.616 -5.221 1.00 47.12 326 SER A N 1
ATOM 2481 C CA . SER A 1 326 ? -22.200 10.037 -4.434 1.00 47.12 326 SER A CA 1
ATOM 2482 C C . SER A 1 326 ? -23.423 9.939 -5.342 1.00 47.12 326 SER A C 1
ATOM 2484 O O . SER A 1 326 ? -23.923 10.941 -5.854 1.00 47.12 326 SER A O 1
ATOM 2486 N N . GLY A 1 327 ? -23.849 8.707 -5.625 1.00 40.41 327 GLY A N 1
ATOM 2487 C CA . GLY A 1 327 ? -25.071 8.458 -6.369 1.00 40.41 327 GLY A CA 1
ATOM 2488 C C . GLY A 1 327 ? -26.235 8.992 -5.551 1.00 40.41 327 GLY A C 1
ATOM 2489 O O . GLY A 1 327 ? -26.607 8.388 -4.552 1.00 40.41 327 GLY A O 1
ATOM 2490 N N . GLY A 1 328 ? -26.774 10.141 -5.946 1.00 33.34 328 GLY A N 1
ATOM 2491 C CA . GLY A 1 328 ? -28.097 10.560 -5.518 1.00 33.34 328 GLY A CA 1
ATOM 2492 C C . GLY A 1 328 ? -29.121 9.714 -6.255 1.00 33.34 328 GLY A C 1
ATOM 2493 O O . GLY A 1 328 ? -29.481 10.066 -7.374 1.00 33.34 328 GLY A O 1
ATOM 2494 N N . HIS A 1 329 ? -29.548 8.617 -5.633 1.00 30.38 329 HIS A N 1
ATOM 2495 C CA . HIS A 1 329 ? -30.829 7.954 -5.866 1.00 30.38 329 HIS A CA 1
ATOM 2496 C C . HIS A 1 329 ? -31.388 7.510 -4.519 1.00 30.38 329 HIS A C 1
ATOM 2498 O O . HIS A 1 329 ? -30.675 6.766 -3.810 1.00 30.38 329 HIS A O 1
#

Foldseek 3Di:
DLVVQLLCCLLVVVLPSVVVSLPDDQQDADLLARDGSLLSCLLVLSQVSNLSSLVVDPLCCLAQVDDPDQGFHQPLQDGSLLNNLLNLNQSNNVSSVVSQHWLCQAGLVRDGSLRSNVVNVVPVSNVVSPDDRDDPPDPDVVSVVVSVVSLDDPPLQLDKDKDFQDDLVLLVVLVVLVVVLQVVVVHFDQVPRPPWTFSKDFCVSRVVNSVVSVVSCVVGPVVVVCVSVQFPDKDFSGKIKGKAALVPNFKTDWGFHRAQKKKKAFRDQPVQWDWWAKQWVSVRDGDDGHHNMMIMHGSSTTMMITGTNHGMTMMMMTGMRTHHPDDDD

Nearest PDB structures (foldseek):
  8ipp-assembly1_B  TM=8.919E-01  e=1.050E-06  synthetic construct
  6gcu-assembly2_F  TM=8.798E-01  e=1.307E-06  synthetic construct
  6iyb-assembly2_D  TM=7.660E-01  e=1.040E-04  Homo sapiens
  6z4s-assembly1_AAA  TM=5.777E-01  e=5.724E-06  Rattus norvegicus
  8zq3-assembly1_B  TM=7.430E-01  e=7.456E-04  Homo sapiens

Secondary structure (DSSP, 8-state):
-HHHHHHHHHHTT-HHHHHHHTTS----B-TTT--BHHHHHHHTT-HHHHHHHHTTS-HHHHH----SSS---SSTT--HHHHHHHTT-HHHHHHHHHTT--TT-B-TTS-BHHHHHHHTT-HHHHHHH-SPPPP-SSSHHHHHHHHHHHHSPPGGGS--EEEE---HHHHHHHHHHHHHHHHHTTS-BS-S-SSS--SEEEGGGSHHHHHHHHHHHHHHTHHHHHHHHTEEEEEEEEEEEEEEETTS---EEEE--SSSEEEEEE-S-GGGEEE--EEEGGGTEEE-PPTTEEEEEETTS-EEEPPEEEEEEEEEEEEEEEEE-----

Mean predicted aligned error: 11.52 Å

Organism: NCBI:txid2483200

Radius of gyration: 21.36 Å; Cα contacts (8 Å, |Δi|>4): 636; chains: 1; bounding box: 55×42×53 Å

Solvent-accessible surface area (backbone atoms only — not comparable to full-atom values): 17641 Å² total; per-residue (Å²): 111,65,46,60,51,28,49,50,21,41,73,68,66,35,63,66,58,23,58,71,39,57,88,45,66,72,83,51,59,44,76,79,48,38,39,38,52,57,32,46,20,22,50,71,41,39,42,70,54,36,55,57,50,54,78,73,47,56,56,63,51,63,46,53,67,67,81,88,72,80,58,39,45,50,52,49,65,51,45,37,55,29,36,6,29,48,64,61,24,58,70,34,36,54,50,41,48,74,55,58,29,57,56,78,48,53,25,68,90,63,44,25,24,27,52,40,4,42,77,66,66,32,52,72,54,16,56,70,40,59,74,79,79,79,88,63,96,86,50,57,78,62,48,57,56,50,53,51,56,68,71,45,63,54,77,89,49,57,64,67,48,75,45,79,74,43,52,70,72,56,18,51,54,50,50,54,54,50,54,54,48,29,65,74,62,85,44,67,44,53,76,90,35,92,91,68,58,47,49,26,43,58,28,74,80,41,56,71,59,33,58,50,50,57,49,50,43,55,69,68,44,40,69,56,48,36,65,75,67,54,37,75,43,78,45,80,72,46,53,31,37,38,52,30,22,45,89,62,60,20,55,42,74,79,41,62,49,52,25,59,31,31,36,39,26,33,42,51,65,73,89,45,36,38,74,43,41,41,34,34,60,84,76,73,40,72,46,78,68,56,64,19,20,29,46,38,34,31,9,73,46,46,29,25,36,39,53,22,73,34,53,49,47,40,30,43,38,36,34,29,44,54,42,58,69,79,77,89,123

pLDDT: mean 81.64, std 17.39, range [30.38, 98.44]